Protein AF-A0A7S1KE50-F1 (afdb_monomer_lite)

Secondary structure (DSSP, 8-state):
-BGGGEEEEEPTT--HHHHHHHHHHHTT--SSHHHHHHHHHTT--TT-EEEEEETT-------EEHHHHT---TT----EEEE-SSSPEEEBPPPPS-HHHHHHHHHHHHHTT--TT-TT-SSGGGSHHHHHHHTT-HHHHHHHHHTT---TTTTTTSPP----TT-PPPHHHHHHHHHHHHHHHHH-TTGGGPPPSS--HHHHHHHTTTTS-HHHHHHHHHHHHHTT--

Organism: NCBI:txid1169539

Foldseek 3Di:
DELVQWDKAWDPPQDPLLVVLLCCLQQVVDPALVVLLVSLVVVRQQLTWIFIAGPPFDFDGQIAGSLLSLDAAPVQQFLHFHGGNDDTHTYHGDDHPDLVRSLSNNLSSVVSPHDLQRPPGPALSRGSLNSCLSSLNQSSNVSSVVVVHDPPPSLSLADDDDDDPDDADDVVSLVSNVVNNVVVCVSPLQSLQDDDPPDFSLRRLVVCCVRYPPVSSVVSNVSSVVSNTD

pLDDT: mean 87.85, std 10.28, range [41.06, 98.19]

Radius of gyration: 17.2 Å; chains: 1; bounding box: 45×30×47 Å

InterPro domains:
  IPR036770 Ankyrin repeat-containing domain superfamily [G3DSA:1.25.40.20] (78-230)
  IPR036770 Ankyrin repeat-containing domain superfamily [SSF48403] (103-186)

Sequence (230 aa):
LGADDVDIIFDEGVSPLSRQLLEGCIRRTFTFGAQVTSLIRERAFPGASGSLRVRGTRGTHSMYSCLCFAIDSPSNYPSLDASGAGDPLPVVLPQWPSRELQRDIINALIDGGADVNGSGAERFEQLPIKVAIRAGNLTAVEALLACQANVRGVTAMELPNRLGAASSATREYEDLLISVYRRLAQHDSTLAAERSDQESLVRLAIRRSRIFSQSFIDAYLTFITSHGAD

Structure (mmCIF, N/CA/C/O backbone):
data_AF-A0A7S1KE50-F1
#
_entry.id   AF-A0A7S1KE50-F1
#
loop_
_atom_site.group_PDB
_atom_site.id
_atom_site.type_symbol
_atom_site.label_atom_id
_atom_site.label_alt_id
_atom_site.label_comp_id
_atom_site.label_asym_id
_atom_site.label_entity_id
_atom_site.label_seq_id
_atom_site.pdbx_PDB_ins_code
_atom_site.Cartn_x
_atom_site.Cartn_y
_atom_site.Cartn_z
_atom_site.occupancy
_atom_site.B_iso_or_equiv
_atom_site.auth_seq_id
_atom_site.auth_comp_id
_atom_site.auth_asym_id
_atom_site.auth_atom_id
_atom_site.pdbx_PDB_model_num
ATOM 1 N N . LEU A 1 1 ? 12.020 10.110 5.304 1.00 75.31 1 LEU A N 1
ATOM 2 C CA . LEU A 1 1 ? 12.912 10.233 4.129 1.00 75.31 1 LEU A CA 1
ATOM 3 C C . LEU A 1 1 ? 12.057 10.402 2.887 1.00 75.31 1 LEU A C 1
ATOM 5 O O . LEU A 1 1 ? 10.983 9.807 2.839 1.00 75.31 1 LEU A O 1
ATOM 9 N N . GLY A 1 2 ? 12.493 11.214 1.930 1.00 78.00 2 GLY A N 1
ATOM 10 C CA . GLY A 1 2 ? 11.884 11.265 0.603 1.00 78.00 2 GLY A CA 1
ATOM 11 C C . GLY A 1 2 ? 12.437 10.172 -0.313 1.00 78.00 2 GLY A C 1
ATOM 12 O O . GLY A 1 2 ? 13.416 9.501 0.018 1.00 78.00 2 GLY A O 1
ATOM 13 N N . ALA A 1 3 ? 11.834 10.017 -1.494 1.00 76.38 3 ALA A N 1
ATOM 14 C CA . ALA A 1 3 ? 12.317 9.083 -2.515 1.00 76.38 3 ALA A CA 1
ATOM 15 C C . ALA A 1 3 ? 13.744 9.404 -3.014 1.00 76.38 3 ALA A C 1
ATOM 17 O O . ALA A 1 3 ? 14.449 8.504 -3.464 1.00 76.38 3 ALA A O 1
ATOM 18 N N . ASP A 1 4 ? 14.197 10.657 -2.902 1.00 83.06 4 ASP A N 1
ATOM 19 C CA . ASP A 1 4 ? 15.538 11.076 -3.337 1.00 83.06 4 ASP A CA 1
ATOM 20 C C . ASP A 1 4 ? 16.642 10.831 -2.299 1.00 83.06 4 ASP A C 1
ATOM 22 O O . ASP A 1 4 ? 17.828 10.889 -2.639 1.00 83.06 4 ASP A O 1
ATOM 26 N N . ASP A 1 5 ? 16.271 10.496 -1.061 1.00 82.56 5 ASP A N 1
ATOM 27 C CA . ASP A 1 5 ? 17.206 10.175 0.027 1.00 82.56 5 ASP A CA 1
ATOM 28 C C . ASP A 1 5 ? 17.591 8.684 0.056 1.00 82.56 5 ASP A C 1
ATOM 30 O O . ASP A 1 5 ? 18.438 8.257 0.850 1.00 82.56 5 ASP A O 1
ATOM 34 N N . VAL A 1 6 ? 16.947 7.874 -0.789 1.00 86.06 6 VAL A N 1
ATOM 35 C CA . VAL A 1 6 ? 17.082 6.418 -0.800 1.00 86.06 6 VAL A CA 1
ATOM 36 C C . VAL A 1 6 ? 17.577 5.909 -2.150 1.00 86.06 6 VAL A C 1
ATOM 38 O O . VAL A 1 6 ? 17.245 6.434 -3.211 1.00 86.06 6 VAL A O 1
ATOM 41 N N . ASP A 1 7 ? 18.390 4.861 -2.100 1.00 88.00 7 ASP A N 1
ATOM 42 C CA . ASP A 1 7 ? 18.783 4.068 -3.253 1.00 88.00 7 ASP A CA 1
ATOM 43 C C . ASP A 1 7 ? 17.793 2.907 -3.417 1.00 88.00 7 ASP A C 1
ATOM 45 O O . ASP A 1 7 ? 17.385 2.275 -2.435 1.00 88.00 7 ASP A O 1
ATOM 49 N N . ILE A 1 8 ? 17.431 2.611 -4.664 1.00 87.88 8 ILE A N 1
ATOM 50 C CA . ILE A 1 8 ? 16.587 1.467 -5.014 1.00 87.88 8 ILE A CA 1
ATOM 51 C C . ILE A 1 8 ? 17.511 0.279 -5.260 1.00 87.88 8 ILE A C 1
ATOM 53 O O . ILE A 1 8 ? 18.387 0.329 -6.123 1.00 87.88 8 ILE A O 1
ATOM 57 N N . ILE A 1 9 ? 17.334 -0.782 -4.481 1.00 88.69 9 ILE A N 1
ATOM 58 C CA . ILE A 1 9 ? 18.133 -2.001 -4.578 1.00 88.69 9 ILE A CA 1
ATOM 59 C C . ILE A 1 9 ? 17.240 -3.101 -5.133 1.00 88.69 9 ILE A C 1
ATOM 61 O O . ILE A 1 9 ? 16.281 -3.515 -4.484 1.00 88.69 9 ILE A O 1
ATOM 65 N N . PHE A 1 10 ? 17.544 -3.543 -6.345 1.00 88.38 10 PHE A N 1
ATOM 66 C CA . PHE A 1 10 ? 16.790 -4.584 -7.035 1.00 88.38 10 PHE A CA 1
ATOM 67 C C . PHE A 1 10 ? 17.203 -5.970 -6.557 1.00 88.38 10 PHE A C 1
ATOM 69 O O . PHE A 1 10 ? 18.369 -6.179 -6.217 1.00 88.38 10 PHE A O 1
ATOM 76 N N . ASP A 1 11 ? 16.253 -6.900 -6.582 1.00 83.62 11 ASP A N 1
ATOM 77 C CA . ASP A 1 11 ? 16.544 -8.314 -6.369 1.00 83.62 11 ASP A CA 1
ATOM 78 C C . ASP A 1 11 ? 17.466 -8.881 -7.473 1.00 83.62 11 ASP A C 1
ATOM 80 O O . ASP A 1 11 ? 17.591 -8.325 -8.578 1.00 83.62 11 ASP A O 1
ATOM 84 N N . GLU A 1 12 ? 18.148 -9.983 -7.168 1.00 79.94 12 GLU A N 1
ATOM 85 C CA . GLU A 1 12 ? 19.038 -10.648 -8.111 1.00 79.94 12 GLU A CA 1
ATOM 86 C C . GLU A 1 12 ? 18.240 -11.177 -9.317 1.00 79.94 12 GLU A C 1
ATOM 88 O O . GLU A 1 12 ? 17.166 -11.756 -9.189 1.00 79.94 12 GLU A O 1
ATOM 93 N N . GLY A 1 13 ? 18.738 -10.938 -10.534 1.00 80.69 13 GLY A N 1
ATOM 94 C CA . GLY A 1 13 ? 18.067 -11.378 -11.764 1.00 80.69 13 GLY A CA 1
ATOM 95 C C . GLY A 1 13 ? 16.956 -10.456 -12.291 1.00 80.69 13 GLY A C 1
ATOM 96 O O . GLY A 1 13 ? 16.429 -10.715 -13.374 1.00 80.69 13 GLY A O 1
ATOM 97 N N . VAL A 1 14 ? 16.641 -9.340 -11.620 1.00 86.06 14 VAL A N 1
ATOM 98 C CA . VAL A 1 14 ? 15.683 -8.347 -12.143 1.00 86.06 14 VAL A CA 1
ATOM 99 C C . VAL A 1 14 ? 16.223 -7.697 -13.426 1.00 86.06 14 VAL A C 1
ATOM 101 O O . VAL A 1 14 ? 17.259 -7.016 -13.413 1.00 86.06 14 VAL A O 1
ATOM 104 N N . SER A 1 15 ? 15.500 -7.890 -14.537 1.00 92.44 15 SER A N 1
ATOM 105 C CA . SER A 1 15 ? 15.856 -7.381 -15.871 1.00 92.44 15 SER A CA 1
ATOM 106 C C . SER A 1 15 ? 15.826 -5.845 -15.950 1.00 92.44 15 SER A C 1
ATOM 108 O O . SER A 1 15 ? 15.074 -5.220 -15.201 1.00 92.44 15 SER A O 1
ATOM 110 N N . PRO A 1 16 ? 16.569 -5.202 -16.877 1.00 93.44 16 PRO A N 1
ATOM 111 C CA . PRO A 1 16 ? 16.577 -3.740 -17.011 1.00 93.44 16 PRO A CA 1
ATOM 112 C C . PRO A 1 16 ? 15.185 -3.112 -17.176 1.00 93.44 16 PRO A C 1
ATOM 114 O O . PRO A 1 16 ? 14.894 -2.105 -16.541 1.00 93.44 16 PRO A O 1
ATOM 117 N N . LEU A 1 17 ? 14.295 -3.742 -17.951 1.00 93.62 17 LEU A N 1
ATOM 118 C CA . LEU A 1 17 ? 12.913 -3.275 -18.122 1.00 93.62 17 LEU A CA 1
ATOM 119 C C . LEU A 1 17 ? 12.095 -3.382 -16.828 1.00 93.62 17 LEU A C 1
ATOM 121 O O . LEU A 1 17 ? 11.297 -2.503 -16.521 1.00 93.62 17 LEU A O 1
ATOM 125 N N . SER A 1 18 ? 12.326 -4.423 -16.027 1.00 93.44 18 SER A N 1
ATOM 126 C CA . SER A 1 18 ? 11.685 -4.568 -14.715 1.00 93.44 18 SER A CA 1
ATOM 127 C C . SER A 1 18 ? 12.225 -3.552 -13.703 1.00 93.44 18 SER A C 1
ATOM 129 O O . SER A 1 18 ? 11.476 -3.060 -12.864 1.00 93.44 18 SER A O 1
ATOM 131 N N . ARG A 1 19 ? 13.509 -3.174 -13.806 1.00 94.44 19 ARG A N 1
ATOM 132 C CA . ARG A 1 19 ? 14.077 -2.064 -13.021 1.00 94.44 19 ARG A CA 1
ATOM 133 C C . ARG A 1 19 ? 13.426 -0.743 -13.402 1.00 94.44 19 ARG A C 1
ATOM 135 O O . ARG A 1 19 ? 13.008 -0.016 -12.513 1.00 94.44 19 ARG A O 1
ATOM 142 N N . GLN A 1 20 ? 13.261 -0.479 -14.699 1.00 94.81 20 GLN A N 1
ATOM 143 C CA . GLN A 1 20 ? 12.544 0.701 -15.185 1.00 94.81 20 GLN A CA 1
ATOM 144 C C . GLN A 1 20 ? 11.092 0.726 -14.691 1.00 94.81 20 GLN A C 1
ATOM 146 O O . GLN A 1 20 ? 10.592 1.787 -14.326 1.00 94.81 20 GLN A O 1
ATOM 151 N N . LEU A 1 21 ? 10.426 -0.431 -14.641 1.00 94.69 21 LEU A N 1
ATOM 152 C CA . LEU A 1 21 ? 9.081 -0.551 -14.086 1.00 94.69 21 LEU A CA 1
ATOM 153 C C . LEU A 1 21 ? 9.048 -0.162 -12.597 1.00 94.69 21 LEU A C 1
ATOM 155 O O . LEU A 1 21 ? 8.267 0.705 -12.205 1.00 94.69 21 LEU A O 1
ATOM 159 N N . LEU A 1 22 ? 9.944 -0.736 -11.790 1.00 93.62 22 LEU A N 1
ATOM 160 C CA . LEU A 1 22 ? 10.072 -0.437 -10.360 1.00 93.62 22 LEU A CA 1
ATOM 161 C C . LEU A 1 22 ? 10.418 1.036 -10.102 1.00 93.62 22 LEU A C 1
ATOM 163 O O . LEU A 1 22 ? 9.759 1.701 -9.302 1.00 93.62 22 LEU A O 1
ATOM 167 N N . GLU A 1 23 ? 11.426 1.565 -10.796 1.00 93.88 23 GLU A N 1
ATOM 168 C CA . GLU A 1 23 ? 11.833 2.968 -10.701 1.00 93.88 23 GLU A CA 1
ATOM 169 C C . GLU A 1 23 ? 10.708 3.905 -11.125 1.00 93.88 23 GLU A C 1
ATOM 171 O O . GLU A 1 23 ? 10.480 4.920 -10.467 1.00 93.88 23 GLU A O 1
ATOM 176 N N . GLY A 1 24 ? 9.986 3.558 -12.190 1.00 94.56 24 GLY A N 1
ATOM 177 C CA . GLY A 1 24 ? 8.884 4.362 -12.692 1.00 94.56 24 GLY A CA 1
ATOM 178 C C . GLY A 1 24 ? 7.704 4.410 -11.733 1.00 94.56 24 GLY A C 1
ATOM 179 O O . GLY A 1 24 ? 7.108 5.475 -11.559 1.00 94.56 24 GLY A O 1
ATOM 180 N N . CYS A 1 25 ? 7.431 3.310 -11.023 1.00 95.31 25 CYS A N 1
ATOM 181 C CA . CYS A 1 25 ? 6.527 3.329 -9.884 1.00 95.31 25 CYS A CA 1
ATOM 182 C C . CYS A 1 25 ? 7.083 4.258 -8.803 1.00 95.31 25 CYS A C 1
ATOM 184 O O . CYS A 1 25 ? 6.468 5.285 -8.546 1.00 95.31 25 CYS A O 1
ATOM 186 N N . ILE A 1 26 ? 8.256 3.979 -8.226 1.00 93.50 26 ILE A N 1
ATOM 187 C CA . ILE A 1 26 ? 8.825 4.717 -7.076 1.00 93.50 26 ILE A CA 1
ATOM 188 C C . ILE A 1 26 ? 8.915 6.230 -7.325 1.00 93.50 26 ILE A C 1
ATOM 190 O O . ILE A 1 26 ? 8.547 7.025 -6.460 1.00 93.50 26 ILE A O 1
ATOM 194 N N . ARG A 1 27 ? 9.383 6.626 -8.511 1.00 93.38 27 ARG A N 1
ATOM 195 C CA . ARG A 1 27 ? 9.598 8.026 -8.905 1.00 93.38 27 ARG A CA 1
ATOM 196 C C . ARG A 1 27 ? 8.384 8.664 -9.583 1.00 93.38 27 ARG A C 1
ATOM 198 O O . ARG A 1 27 ? 8.454 9.838 -9.927 1.00 93.38 27 ARG A O 1
ATOM 205 N N . ARG A 1 28 ? 7.287 7.915 -9.759 1.00 95.00 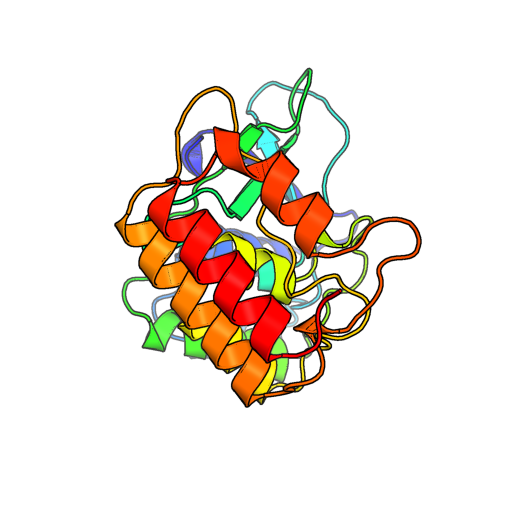28 ARG A N 1
ATOM 206 C CA . ARG A 1 28 ? 6.027 8.368 -10.382 1.00 95.00 28 ARG A CA 1
ATOM 207 C C . ARG A 1 28 ? 6.236 8.915 -11.799 1.00 95.00 28 ARG A C 1
ATOM 209 O O . ARG A 1 28 ? 5.688 9.950 -12.161 1.00 95.00 28 ARG A O 1
ATOM 216 N N . THR A 1 29 ? 7.050 8.234 -12.607 1.00 94.94 29 THR A N 1
ATOM 217 C CA . THR A 1 29 ? 7.360 8.682 -13.980 1.00 94.94 29 THR A CA 1
ATOM 218 C C . THR A 1 29 ? 6.274 8.316 -14.991 1.00 94.94 29 THR A C 1
ATOM 220 O O . THR A 1 29 ? 6.253 8.869 -16.091 1.00 94.94 29 THR A O 1
ATOM 223 N N . PHE A 1 30 ? 5.368 7.402 -14.635 1.00 94.62 30 PHE A N 1
ATOM 224 C CA . PHE A 1 30 ? 4.230 7.045 -15.474 1.00 94.62 30 PHE A CA 1
ATOM 225 C C . PHE A 1 30 ? 3.131 8.108 -15.396 1.00 94.62 30 PHE A C 1
ATOM 227 O O . PHE A 1 30 ? 2.742 8.544 -14.315 1.00 94.62 30 PHE A O 1
ATOM 234 N N . THR A 1 31 ? 2.605 8.498 -16.551 1.00 93.25 31 THR A N 1
ATOM 235 C CA . THR A 1 31 ? 1.522 9.476 -16.699 1.00 93.25 31 THR A CA 1
ATOM 236 C C . THR A 1 31 ? 0.198 8.834 -17.110 1.00 93.25 31 THR A C 1
ATOM 238 O O . THR A 1 31 ? -0.842 9.470 -16.973 1.00 93.25 31 THR A O 1
ATOM 241 N N . PHE A 1 32 ? 0.212 7.580 -17.578 1.00 92.50 32 PHE A N 1
ATOM 242 C CA . PHE A 1 32 ? -0.983 6.779 -17.868 1.00 92.50 32 PHE A CA 1
ATOM 243 C C . PHE A 1 32 ? -0.688 5.271 -17.796 1.00 92.50 32 PHE A C 1
ATOM 245 O O . PHE A 1 32 ? 0.416 4.825 -18.119 1.00 92.50 32 PHE A O 1
ATOM 252 N N . GLY A 1 33 ? -1.693 4.469 -17.418 1.00 89.69 33 GLY A N 1
ATOM 253 C CA . GLY A 1 33 ? -1.557 3.018 -17.199 1.00 89.69 33 GLY A CA 1
ATOM 254 C C . GLY A 1 33 ? -0.996 2.234 -18.393 1.00 89.69 33 GLY A C 1
ATOM 255 O O . GLY A 1 33 ? -0.231 1.288 -18.213 1.00 89.69 33 GLY A O 1
ATOM 256 N N . ALA A 1 34 ? -1.272 2.671 -19.628 1.00 93.06 34 ALA A N 1
ATOM 257 C CA . ALA A 1 34 ? -0.798 1.979 -20.828 1.00 93.06 34 ALA A CA 1
ATOM 258 C C . ALA A 1 34 ? 0.739 1.934 -20.962 1.00 93.06 34 ALA A C 1
ATOM 260 O O . ALA A 1 34 ? 1.255 1.031 -21.621 1.00 93.06 34 ALA A O 1
ATOM 261 N N . GLN A 1 35 ? 1.484 2.850 -20.324 1.00 95.38 35 GLN A N 1
ATOM 262 C CA . GLN A 1 35 ? 2.954 2.784 -20.296 1.00 95.38 35 GLN A CA 1
ATOM 263 C C . GLN A 1 35 ? 3.441 1.553 -19.526 1.00 95.38 35 GLN A C 1
ATOM 265 O O . GLN A 1 35 ? 4.353 0.864 -19.979 1.00 95.38 35 GLN A O 1
ATOM 270 N N . VAL A 1 36 ? 2.786 1.238 -18.405 1.00 95.25 36 VAL A N 1
ATOM 271 C CA . VAL A 1 36 ? 3.065 0.031 -17.618 1.00 95.25 36 VAL A CA 1
ATOM 272 C C . VAL A 1 36 ? 2.723 -1.213 -18.428 1.00 95.25 36 VAL A C 1
ATOM 274 O O . VAL A 1 36 ? 3.553 -2.111 -18.554 1.00 95.25 36 VAL A O 1
ATOM 277 N N . THR A 1 37 ? 1.552 -1.237 -19.067 1.00 95.38 37 THR A N 1
ATOM 278 C CA . THR A 1 37 ? 1.160 -2.353 -19.938 1.00 95.38 37 THR A CA 1
ATOM 279 C C . THR A 1 37 ? 2.150 -2.565 -21.091 1.00 95.38 37 THR A C 1
ATOM 281 O O . THR A 1 37 ? 2.441 -3.710 -21.433 1.00 95.38 37 THR A O 1
ATOM 284 N N . SER A 1 38 ? 2.690 -1.494 -21.688 1.00 95.81 38 SER A N 1
ATOM 285 C CA . SER A 1 38 ? 3.707 -1.596 -22.748 1.00 95.81 38 SER A CA 1
ATOM 286 C C . SER A 1 38 ? 4.988 -2.247 -22.238 1.00 95.81 38 SER A C 1
ATOM 288 O O . SER A 1 38 ? 5.448 -3.218 -22.832 1.00 95.81 38 SER A O 1
ATOM 290 N N . LEU A 1 39 ? 5.514 -1.785 -21.098 1.00 95.44 39 LEU A N 1
ATOM 291 C CA . LEU A 1 39 ? 6.717 -2.369 -20.499 1.00 95.44 39 LEU A CA 1
ATOM 292 C C . LEU A 1 39 ? 6.533 -3.860 -20.202 1.00 95.44 39 LEU A C 1
ATOM 294 O O . LEU A 1 39 ? 7.418 -4.664 -20.488 1.00 95.44 39 LEU A O 1
ATOM 298 N N . ILE A 1 40 ? 5.368 -4.252 -19.681 1.00 95.31 40 ILE A N 1
ATOM 299 C CA . ILE A 1 40 ? 5.061 -5.659 -19.395 1.00 95.31 40 ILE A CA 1
ATOM 300 C C . ILE A 1 40 ? 5.013 -6.485 -20.690 1.00 95.31 40 ILE A C 1
ATOM 302 O O . ILE A 1 40 ? 5.594 -7.570 -20.753 1.00 95.31 40 ILE A O 1
ATOM 306 N N . ARG A 1 41 ? 4.415 -5.957 -21.769 1.00 94.75 41 ARG A N 1
ATOM 307 C CA . ARG A 1 41 ? 4.437 -6.600 -23.101 1.00 94.75 41 ARG A CA 1
ATOM 308 C C . ARG A 1 41 ? 5.852 -6.737 -23.667 1.00 94.75 41 ARG A C 1
ATOM 310 O O . ARG A 1 41 ? 6.147 -7.726 -24.333 1.00 94.75 41 ARG A O 1
ATOM 317 N N . GLU A 1 42 ? 6.733 -5.792 -23.359 1.00 94.75 42 GLU A N 1
ATOM 318 C CA . GLU A 1 42 ? 8.162 -5.823 -23.700 1.00 94.75 42 GLU A CA 1
ATOM 319 C C . GLU A 1 42 ? 8.987 -6.761 -22.798 1.00 94.75 42 GLU A C 1
ATOM 321 O O . GLU A 1 42 ? 10.206 -6.841 -22.943 1.00 94.75 42 GLU A O 1
ATOM 326 N N . ARG A 1 43 ? 8.329 -7.552 -21.937 1.00 93.31 43 ARG A N 1
ATOM 327 C CA . ARG A 1 43 ? 8.916 -8.514 -20.988 1.00 93.31 43 ARG A CA 1
ATOM 328 C C . ARG A 1 43 ? 9.503 -7.892 -19.717 1.00 93.31 43 ARG A C 1
ATOM 330 O O . ARG A 1 43 ? 10.388 -8.489 -19.096 1.00 93.31 43 ARG A O 1
ATOM 337 N N . ALA A 1 44 ? 9.010 -6.732 -19.284 1.00 94.31 44 ALA A N 1
ATOM 338 C CA . ALA A 1 44 ? 9.146 -6.348 -17.880 1.00 94.31 44 ALA A CA 1
ATOM 339 C C . ALA A 1 44 ? 8.341 -7.325 -17.010 1.00 94.31 44 ALA A C 1
ATOM 341 O O . ALA A 1 44 ? 7.193 -7.639 -17.319 1.00 94.31 44 ALA A O 1
ATOM 342 N N . PHE A 1 45 ? 8.940 -7.807 -15.925 1.00 92.00 45 PHE A N 1
ATOM 343 C CA . PHE A 1 45 ? 8.284 -8.700 -14.982 1.00 92.00 45 PHE A CA 1
ATOM 344 C C . PHE A 1 45 ? 7.588 -7.867 -13.893 1.00 92.00 45 PHE A C 1
ATOM 346 O O . PHE A 1 45 ? 8.275 -7.235 -13.089 1.00 92.00 45 PHE A O 1
ATOM 353 N N . PRO A 1 46 ? 6.245 -7.846 -13.831 1.00 91.19 46 PRO A N 1
ATOM 354 C CA . PRO A 1 46 ? 5.522 -7.025 -12.858 1.00 91.19 46 PRO A CA 1
ATOM 355 C C . PRO A 1 46 ? 5.568 -7.593 -11.432 1.00 91.19 46 PRO A C 1
ATOM 357 O O . PRO A 1 46 ? 5.325 -6.864 -10.474 1.00 91.19 46 PRO A O 1
ATOM 360 N N . GLY A 1 47 ? 5.950 -8.865 -11.277 1.00 88.69 47 GLY A N 1
ATOM 361 C CA . GLY A 1 47 ? 6.279 -9.475 -9.987 1.00 88.69 47 GLY A CA 1
ATOM 362 C C . GLY A 1 47 ? 7.695 -9.164 -9.491 1.00 88.69 47 GLY A C 1
ATOM 363 O O . GLY A 1 47 ? 8.130 -9.755 -8.507 1.00 88.69 47 GLY A O 1
ATOM 364 N N . ALA A 1 48 ? 8.444 -8.286 -10.170 1.00 89.50 48 ALA A N 1
ATOM 365 C CA . ALA A 1 48 ? 9.768 -7.893 -9.712 1.00 89.50 48 ALA A CA 1
ATOM 366 C C . ALA A 1 48 ? 9.693 -7.202 -8.344 1.00 89.50 48 ALA A C 1
ATOM 368 O O . ALA A 1 48 ? 8.764 -6.438 -8.056 1.00 89.50 48 ALA A O 1
ATOM 369 N N . SER A 1 49 ? 10.717 -7.450 -7.533 1.00 89.69 49 SER A N 1
ATOM 370 C CA . SER A 1 49 ? 10.834 -6.922 -6.179 1.00 89.69 49 SER A CA 1
ATOM 371 C C . SER A 1 49 ? 12.096 -6.083 -6.025 1.00 89.69 49 SER A C 1
ATOM 373 O O . SER A 1 49 ? 13.106 -6.264 -6.711 1.00 89.69 49 SER A O 1
ATOM 375 N N . GLY A 1 50 ? 12.024 -5.123 -5.112 1.00 88.69 50 GLY A N 1
ATOM 376 C CA . GLY A 1 50 ? 13.124 -4.236 -4.768 1.00 88.69 50 GLY A CA 1
ATOM 377 C C . GLY A 1 50 ? 13.041 -3.809 -3.310 1.00 88.69 50 GLY A C 1
ATOM 378 O O . GLY A 1 50 ? 12.037 -4.017 -2.637 1.00 88.69 50 GLY A O 1
ATOM 379 N N . SER A 1 51 ? 14.106 -3.217 -2.797 1.00 88.75 51 SER A N 1
ATOM 380 C CA . SER A 1 51 ? 14.138 -2.627 -1.463 1.00 88.75 51 SER A CA 1
ATOM 381 C C . SER A 1 51 ? 14.600 -1.183 -1.539 1.00 88.75 51 SER A C 1
ATOM 383 O O . SER A 1 51 ? 15.305 -0.781 -2.467 1.00 88.75 51 SER A O 1
ATOM 385 N N . LEU A 1 52 ? 14.194 -0.399 -0.548 1.00 88.75 52 LEU A N 1
ATOM 386 C CA . LEU A 1 52 ? 14.676 0.961 -0.361 1.00 88.75 52 LEU A CA 1
ATOM 387 C C . LEU A 1 52 ? 15.814 0.918 0.652 1.00 88.75 52 LEU A C 1
ATOM 389 O O . LEU A 1 52 ? 15.704 0.251 1.682 1.00 88.75 52 LEU A O 1
ATOM 393 N N . ARG A 1 53 ? 16.906 1.625 0.376 1.00 89.69 53 ARG A N 1
ATOM 394 C CA . ARG A 1 53 ? 18.053 1.718 1.281 1.00 89.69 53 ARG A CA 1
ATOM 395 C C . ARG A 1 53 ? 18.465 3.164 1.444 1.00 89.69 53 ARG A C 1
ATOM 397 O O . ARG A 1 53 ? 18.593 3.878 0.460 1.00 89.69 53 ARG A O 1
ATOM 404 N N . VAL A 1 54 ? 18.741 3.593 2.666 1.00 86.38 54 VAL A N 1
ATOM 405 C CA . VAL A 1 54 ? 19.283 4.932 2.908 1.00 86.38 54 VAL A CA 1
ATOM 406 C C . VAL A 1 54 ? 20.647 5.057 2.242 1.00 86.38 54 VAL A C 1
ATOM 408 O O . VAL A 1 54 ? 21.521 4.201 2.433 1.00 86.38 54 VAL A O 1
ATOM 411 N N . ARG A 1 55 ? 20.835 6.118 1.453 1.00 84.31 55 ARG A N 1
ATOM 412 C CA . ARG A 1 55 ? 22.063 6.320 0.682 1.00 84.31 55 ARG A CA 1
ATOM 413 C C . ARG A 1 55 ? 23.299 6.260 1.583 1.00 84.31 55 ARG A C 1
ATOM 415 O O . ARG A 1 55 ? 23.344 6.868 2.648 1.00 84.31 55 ARG A O 1
ATOM 422 N N . GLY A 1 56 ? 24.310 5.510 1.148 1.00 80.00 56 GLY A N 1
ATOM 423 C CA . GLY A 1 56 ? 25.578 5.365 1.875 1.00 80.00 56 GLY A CA 1
ATOM 424 C C . GLY A 1 56 ? 25.554 4.383 3.053 1.00 80.00 56 GLY A C 1
ATOM 425 O O . GLY A 1 56 ? 26.571 4.228 3.725 1.00 80.00 56 GLY A O 1
ATOM 426 N N . THR A 1 57 ? 24.442 3.684 3.294 1.00 82.44 57 THR A N 1
ATOM 427 C CA . THR A 1 57 ? 24.350 2.662 4.349 1.00 82.44 57 THR A CA 1
ATOM 428 C C . THR A 1 57 ? 24.442 1.236 3.794 1.00 82.44 57 THR A C 1
ATOM 430 O O . THR A 1 57 ? 24.322 0.995 2.590 1.00 82.44 57 THR A O 1
ATOM 433 N N . ARG A 1 58 ? 24.683 0.267 4.683 1.00 74.19 58 ARG A N 1
ATOM 434 C CA . ARG A 1 58 ? 24.577 -1.176 4.421 1.00 74.19 58 ARG A CA 1
ATOM 435 C C . ARG A 1 58 ? 23.650 -1.766 5.482 1.00 74.19 58 ARG A C 1
ATOM 437 O O . ARG A 1 58 ? 23.763 -1.381 6.640 1.00 74.19 58 ARG A O 1
ATOM 444 N N . GLY A 1 59 ? 22.760 -2.676 5.101 1.00 66.19 59 GLY A N 1
ATOM 445 C CA . GLY A 1 59 ? 21.781 -3.263 6.015 1.00 66.19 59 GLY A CA 1
ATOM 446 C C . GLY A 1 59 ? 20.950 -4.346 5.336 1.00 66.19 59 GLY A C 1
ATOM 447 O O . GLY A 1 59 ? 21.059 -4.544 4.128 1.00 66.19 59 GLY A O 1
ATOM 448 N N . THR A 1 60 ? 20.134 -5.052 6.116 1.00 65.44 60 THR A N 1
ATOM 449 C CA . THR A 1 60 ? 19.204 -6.068 5.611 1.00 65.44 60 THR A CA 1
ATOM 450 C C . THR A 1 60 ? 18.042 -5.421 4.865 1.00 65.44 60 THR A C 1
ATOM 452 O O . THR A 1 60 ? 17.515 -4.387 5.272 1.00 65.44 60 THR A O 1
ATOM 455 N N . HIS A 1 61 ? 17.656 -6.013 3.741 1.00 69.38 61 HIS A N 1
ATOM 456 C CA . HIS A 1 61 ? 16.718 -5.424 2.793 1.00 69.38 61 HIS A CA 1
ATOM 457 C C . HIS A 1 61 ? 15.290 -5.895 3.080 1.00 69.38 61 HIS A C 1
ATOM 459 O O . HIS A 1 61 ? 15.023 -7.088 3.077 1.00 69.38 61 HIS A O 1
ATOM 465 N N . SER A 1 62 ? 14.358 -4.966 3.314 1.00 74.25 62 SER A N 1
ATOM 466 C CA . SER A 1 62 ? 12.926 -5.286 3.251 1.00 74.25 62 SER A CA 1
ATOM 467 C C . SER A 1 62 ? 12.495 -5.274 1.793 1.00 74.25 62 SER A C 1
ATOM 469 O O . SER A 1 62 ? 12.532 -4.221 1.155 1.00 74.25 62 SER A O 1
ATOM 471 N N . MET A 1 63 ? 12.146 -6.443 1.264 1.00 84.19 63 MET A N 1
ATOM 472 C CA . MET A 1 63 ? 11.692 -6.583 -0.114 1.00 84.19 63 MET A CA 1
ATOM 473 C C . MET A 1 63 ? 10.243 -6.109 -0.234 1.00 84.19 63 MET A C 1
ATOM 475 O O . MET A 1 63 ? 9.380 -6.472 0.561 1.00 84.19 63 MET A O 1
ATOM 479 N N . TYR A 1 64 ? 9.991 -5.284 -1.239 1.00 88.75 64 TYR A N 1
ATOM 480 C CA . TYR A 1 64 ? 8.678 -4.813 -1.639 1.00 88.75 64 TYR A CA 1
ATOM 481 C C . TYR A 1 64 ? 8.466 -5.177 -3.103 1.00 88.75 64 TYR A C 1
ATOM 483 O O . TYR A 1 64 ? 9.367 -5.011 -3.931 1.00 88.75 64 TYR A O 1
ATOM 491 N N . SER A 1 65 ? 7.268 -5.655 -3.424 1.00 91.62 65 SER A N 1
ATOM 492 C CA . SER A 1 65 ? 6.879 -5.889 -4.809 1.00 91.62 65 SER A CA 1
ATOM 493 C C . SER A 1 65 ? 6.674 -4.563 -5.545 1.00 91.62 65 SER A C 1
ATOM 495 O O . SER A 1 65 ? 6.448 -3.509 -4.936 1.00 91.62 65 SER A O 1
ATOM 497 N N . CYS A 1 66 ? 6.674 -4.617 -6.876 1.00 92.12 66 CYS A N 1
ATOM 498 C CA . CYS A 1 66 ? 6.317 -3.466 -7.703 1.00 92.12 66 CYS A CA 1
ATOM 499 C C . CYS A 1 66 ? 4.949 -2.865 -7.333 1.00 92.12 66 CYS A C 1
ATOM 501 O O . CYS A 1 66 ? 4.772 -1.646 -7.368 1.00 92.12 66 CYS A O 1
ATOM 503 N N . LEU A 1 67 ? 4.004 -3.711 -6.912 1.00 94.38 67 LEU A N 1
ATOM 504 C CA . LEU A 1 67 ? 2.673 -3.292 -6.486 1.00 94.38 67 LEU A CA 1
ATOM 505 C C . LEU A 1 67 ? 2.718 -2.424 -5.221 1.00 94.38 67 LEU A C 1
ATOM 507 O O . LEU A 1 67 ? 2.048 -1.396 -5.162 1.00 94.38 67 LEU A O 1
ATOM 511 N N . CYS A 1 68 ? 3.569 -2.767 -4.249 1.00 94.25 68 CYS A N 1
ATOM 512 C CA . CYS A 1 68 ? 3.790 -1.940 -3.059 1.00 94.25 68 CYS A CA 1
ATOM 513 C C . CYS A 1 68 ? 4.361 -0.566 -3.421 1.00 94.25 68 CYS A C 1
ATOM 515 O O . CYS A 1 68 ? 3.933 0.447 -2.870 1.00 94.25 68 CYS A O 1
ATOM 517 N N . PHE A 1 69 ? 5.285 -0.508 -4.383 1.00 94.00 69 PHE A N 1
ATOM 518 C CA . PHE A 1 69 ? 5.841 0.763 -4.838 1.00 94.00 69 PHE A CA 1
ATOM 519 C C . PHE A 1 69 ? 4.843 1.634 -5.594 1.00 94.00 69 PHE A C 1
ATOM 521 O O . PHE A 1 69 ? 5.006 2.851 -5.586 1.00 94.00 69 PHE A O 1
ATOM 528 N N . ALA A 1 70 ? 3.807 1.066 -6.213 1.00 96.06 70 ALA A N 1
ATOM 529 C CA . ALA A 1 70 ? 2.742 1.834 -6.859 1.00 96.06 70 ALA A CA 1
ATOM 530 C C . ALA A 1 70 ? 1.790 2.523 -5.858 1.00 96.06 70 ALA A C 1
ATOM 532 O O . ALA A 1 70 ? 1.006 3.393 -6.239 1.00 96.06 70 ALA A O 1
ATOM 533 N N . ILE A 1 71 ? 1.863 2.194 -4.569 1.00 96.69 71 ILE A N 1
ATOM 534 C CA . ILE A 1 71 ? 1.003 2.775 -3.538 1.00 96.69 71 ILE A CA 1
ATOM 535 C C . ILE A 1 71 ? 1.687 4.021 -2.952 1.00 96.69 71 ILE A C 1
ATOM 537 O O . ILE A 1 71 ? 2.839 3.991 -2.526 1.00 96.69 71 ILE A O 1
ATOM 541 N N . ASP A 1 72 ? 0.978 5.147 -2.958 1.00 94.88 72 ASP A N 1
ATOM 542 C CA . ASP A 1 72 ? 1.357 6.395 -2.280 1.00 94.88 72 ASP A CA 1
ATOM 543 C C . ASP A 1 72 ? 0.465 6.617 -1.045 1.00 94.88 72 ASP A C 1
ATOM 545 O O . ASP A 1 72 ? -0.489 5.867 -0.813 1.00 94.88 72 ASP A O 1
ATOM 549 N N . SER A 1 73 ? 0.759 7.658 -0.264 1.00 92.81 73 SER A N 1
ATOM 550 C CA . SER A 1 73 ? -0.107 8.094 0.836 1.00 92.81 73 SER A CA 1
ATOM 551 C C . SER A 1 73 ? -0.772 9.434 0.515 1.00 92.81 73 SER A C 1
ATOM 553 O O . SER A 1 73 ? -0.051 10.400 0.253 1.00 92.81 73 SER A O 1
ATOM 555 N N . PRO A 1 74 ? -2.115 9.537 0.591 1.00 93.06 74 PRO A N 1
ATOM 556 C CA . PRO A 1 74 ? -2.830 10.800 0.402 1.00 93.06 74 PRO A CA 1
ATOM 557 C C . PRO A 1 74 ? -2.467 11.886 1.428 1.00 93.06 74 PRO A C 1
ATOM 559 O O . PRO A 1 74 ? -2.433 13.059 1.074 1.00 93.06 74 PRO A O 1
ATOM 562 N N . SER A 1 75 ? -2.126 11.506 2.663 1.00 90.19 75 SER A N 1
ATOM 563 C CA . SER A 1 75 ? -1.690 12.422 3.731 1.00 90.19 75 SER A CA 1
ATOM 564 C C . SER A 1 75 ? -0.164 12.545 3.849 1.00 90.19 75 SER A C 1
ATOM 566 O O . SER A 1 75 ? 0.336 13.098 4.828 1.00 90.19 75 SER A O 1
ATOM 568 N N . ASN A 1 76 ? 0.595 12.004 2.883 1.00 89.06 76 ASN A N 1
ATOM 569 C CA . ASN A 1 76 ? 2.060 11.880 2.943 1.00 89.06 76 ASN A CA 1
ATOM 570 C C . ASN A 1 76 ? 2.559 11.118 4.184 1.00 89.06 76 ASN A C 1
ATOM 572 O O . ASN A 1 76 ? 3.704 11.275 4.611 1.00 89.06 76 ASN A O 1
ATOM 576 N N . TYR A 1 77 ? 1.704 10.274 4.759 1.00 86.00 77 TYR A N 1
ATOM 577 C CA . TYR A 1 77 ? 2.066 9.420 5.873 1.00 86.00 77 TYR A CA 1
ATOM 578 C C . TYR A 1 77 ? 2.946 8.263 5.372 1.00 86.00 77 TYR A C 1
ATOM 580 O O . TYR A 1 77 ? 2.644 7.657 4.339 1.00 86.00 77 TYR A O 1
ATOM 588 N N . PRO A 1 78 ? 4.056 7.939 6.051 1.00 87.06 78 PRO A N 1
ATOM 589 C CA . PRO A 1 78 ? 4.981 6.932 5.557 1.00 87.06 78 PRO A CA 1
ATOM 590 C C . PRO A 1 78 ? 4.362 5.533 5.569 1.00 87.06 78 PRO A C 1
ATOM 592 O O . PRO A 1 78 ? 3.892 5.045 6.597 1.00 87.06 78 PRO A O 1
ATOM 595 N N . SER A 1 79 ? 4.418 4.870 4.417 1.00 87.44 79 SER A N 1
ATOM 596 C CA . SER A 1 79 ? 3.871 3.526 4.214 1.00 87.44 79 SER A CA 1
ATOM 597 C C . SER A 1 79 ? 4.905 2.494 3.783 1.00 87.44 79 SER A C 1
ATOM 599 O O . SER A 1 79 ? 4.553 1.322 3.651 1.00 87.44 79 SER A O 1
ATOM 601 N N . LEU A 1 80 ? 6.165 2.894 3.598 1.00 88.81 80 LEU A N 1
ATOM 602 C CA . LEU A 1 80 ? 7.300 2.040 3.245 1.00 88.81 80 LEU A CA 1
ATOM 603 C C . LEU A 1 80 ? 8.490 2.367 4.146 1.00 88.81 80 LEU A C 1
ATOM 605 O O . LEU A 1 80 ? 8.589 3.475 4.669 1.00 88.81 80 LEU A O 1
ATOM 609 N N . ASP A 1 81 ? 9.404 1.414 4.298 1.00 86.88 81 ASP A N 1
ATOM 610 C CA . ASP A 1 81 ? 10.599 1.570 5.120 1.00 86.88 81 ASP A CA 1
ATOM 611 C C . ASP A 1 81 ? 11.861 1.350 4.270 1.00 86.88 81 ASP A C 1
ATOM 613 O O . ASP A 1 81 ? 11.914 0.449 3.432 1.00 86.88 81 ASP A O 1
ATOM 617 N N . ALA A 1 82 ? 12.892 2.162 4.497 1.00 86.56 82 ALA A N 1
ATOM 618 C CA . ALA A 1 82 ? 14.224 1.961 3.948 1.00 86.56 82 ALA A CA 1
ATOM 619 C C . ALA A 1 82 ? 15.142 1.298 4.972 1.00 86.56 82 ALA A C 1
ATOM 621 O O . ALA A 1 82 ? 15.131 1.645 6.156 1.00 86.56 82 ALA A O 1
ATOM 622 N N . SER A 1 83 ? 15.984 0.378 4.508 1.00 84.69 83 SER A N 1
ATOM 623 C CA . SER A 1 83 ? 17.048 -0.190 5.327 1.00 84.69 83 SER A CA 1
ATOM 624 C C . SER A 1 83 ? 18.166 0.827 5.554 1.00 84.69 83 SER A C 1
ATOM 626 O O . SER A 1 83 ? 18.518 1.603 4.665 1.00 84.69 83 SER A O 1
ATOM 628 N N . GLY A 1 84 ? 18.715 0.835 6.766 1.00 79.31 84 GLY A N 1
ATOM 629 C CA . GLY A 1 84 ? 19.793 1.727 7.180 1.00 79.31 84 GLY A CA 1
ATOM 630 C C . GLY A 1 84 ? 20.826 1.000 8.036 1.00 79.31 84 GLY A C 1
ATOM 631 O O . GLY A 1 84 ? 20.785 -0.219 8.174 1.00 79.31 84 GLY A O 1
ATOM 632 N N . ALA A 1 85 ? 21.736 1.759 8.651 1.00 71.75 85 ALA A N 1
ATOM 633 C CA . ALA A 1 85 ? 22.722 1.223 9.598 1.00 71.75 85 ALA A CA 1
ATOM 634 C C . ALA A 1 85 ? 22.106 0.745 10.937 1.00 71.75 85 ALA A C 1
ATOM 636 O O . ALA A 1 85 ? 22.816 0.186 11.769 1.00 71.75 85 ALA A O 1
ATOM 637 N N . GLY A 1 86 ? 20.808 0.979 11.151 1.00 75.88 86 GLY A N 1
ATOM 638 C CA . GLY A 1 86 ? 20.062 0.626 12.358 1.00 75.88 86 GLY A CA 1
ATOM 639 C C . GLY A 1 86 ? 18.611 0.278 12.027 1.00 75.88 86 GLY A C 1
ATOM 640 O O . GLY A 1 86 ? 18.354 -0.439 11.059 1.00 75.88 86 GLY A O 1
ATOM 641 N N . ASP A 1 87 ? 17.665 0.791 12.814 1.00 74.88 87 ASP A N 1
ATOM 642 C CA . ASP A 1 87 ? 16.240 0.539 12.583 1.00 74.88 87 ASP A CA 1
ATOM 643 C C . ASP A 1 87 ? 15.776 1.032 11.198 1.00 74.88 87 ASP A C 1
ATOM 645 O O . ASP A 1 87 ? 16.275 2.053 10.709 1.00 74.88 87 ASP A O 1
ATOM 649 N N . PRO A 1 88 ? 14.815 0.334 10.556 1.00 78.44 88 PRO A N 1
ATOM 650 C CA . PRO A 1 88 ? 14.246 0.777 9.289 1.00 78.44 88 PRO A CA 1
ATOM 651 C C . PRO A 1 88 ? 13.681 2.195 9.398 1.00 78.44 88 PRO A C 1
ATOM 653 O O . PRO A 1 88 ? 12.965 2.516 10.349 1.00 78.44 88 PRO A O 1
ATOM 656 N N . LEU A 1 89 ? 13.996 3.037 8.414 1.00 84.00 89 LEU A N 1
ATOM 657 C CA . LEU A 1 89 ? 13.596 4.439 8.397 1.00 84.00 89 LEU A CA 1
ATOM 658 C C . LEU A 1 89 ? 12.395 4.647 7.470 1.00 84.00 89 LEU A C 1
ATOM 660 O O . LEU A 1 89 ? 12.452 4.225 6.316 1.00 84.00 89 LEU A O 1
ATOM 664 N N . PRO A 1 90 ? 11.334 5.337 7.920 1.00 86.12 90 PRO A N 1
ATOM 665 C CA . PRO A 1 90 ? 10.148 5.548 7.104 1.00 86.12 90 PRO A CA 1
ATOM 666 C C . PRO A 1 90 ? 10.448 6.392 5.859 1.00 86.12 90 PRO A C 1
ATOM 668 O O . PRO A 1 90 ? 11.103 7.445 5.923 1.00 86.12 90 PRO A O 1
ATOM 671 N N . VAL A 1 91 ? 9.905 5.950 4.729 1.00 87.00 91 VAL A N 1
ATOM 672 C CA . VAL A 1 91 ? 9.989 6.615 3.429 1.00 87.00 91 VAL A CA 1
ATOM 673 C C . VAL A 1 91 ? 8.604 7.070 2.999 1.00 87.00 91 VAL A C 1
ATOM 675 O O . VAL A 1 91 ? 7.636 6.309 3.027 1.00 87.00 91 VAL A O 1
ATOM 678 N N . VAL A 1 92 ? 8.530 8.325 2.570 1.00 88.50 92 VAL A N 1
ATOM 679 C CA . VAL A 1 92 ? 7.360 8.897 1.915 1.00 88.50 92 VAL A CA 1
ATOM 680 C C . VAL A 1 92 ? 7.674 8.979 0.429 1.00 88.50 92 VAL A C 1
ATOM 682 O O . VAL A 1 92 ? 8.597 9.683 0.012 1.00 88.50 92 VAL A O 1
ATOM 685 N N . LEU A 1 93 ? 6.931 8.215 -0.367 1.00 90.00 93 LEU A N 1
ATOM 686 C CA . LEU A 1 93 ? 6.994 8.316 -1.819 1.00 90.00 93 LEU A CA 1
ATOM 687 C C . LEU A 1 93 ? 6.174 9.519 -2.304 1.00 90.00 93 LEU A C 1
ATOM 689 O O . LEU A 1 93 ? 5.173 9.857 -1.668 1.00 90.00 93 LEU A O 1
ATOM 693 N N . PRO A 1 94 ? 6.545 10.137 -3.440 1.00 93.38 94 PRO A N 1
ATOM 694 C CA . PRO A 1 94 ? 5.726 11.172 -4.055 1.00 93.38 94 PRO A CA 1
ATOM 695 C C . PRO A 1 94 ? 4.325 10.650 -4.391 1.00 93.38 94 PRO A C 1
ATOM 697 O O . PRO A 1 94 ? 4.111 9.450 -4.593 1.00 93.38 94 PRO A O 1
ATOM 700 N N . GLN A 1 95 ? 3.358 11.559 -4.450 1.00 95.12 95 GLN A N 1
ATOM 701 C CA . GLN A 1 95 ? 1.990 11.209 -4.810 1.00 95.12 95 GLN A CA 1
ATOM 702 C C . GLN A 1 95 ? 1.829 11.042 -6.320 1.00 95.12 95 GLN A C 1
ATOM 704 O O . GLN A 1 95 ? 2.525 11.684 -7.108 1.00 95.12 95 GLN A O 1
ATOM 709 N N . TRP A 1 96 ? 0.886 10.197 -6.728 1.00 96.25 96 TRP A N 1
ATOM 710 C CA . TRP A 1 96 ? 0.432 10.197 -8.116 1.00 96.25 96 TRP A CA 1
ATOM 711 C C . TRP A 1 96 ? -0.325 11.495 -8.429 1.00 96.25 96 TRP A C 1
ATOM 713 O O . TRP A 1 96 ? -1.058 11.988 -7.568 1.00 96.25 96 TRP A O 1
ATOM 723 N N . PRO A 1 97 ? -0.229 12.013 -9.669 1.00 95.50 97 PRO A N 1
ATOM 724 C CA . PRO A 1 97 ? -1.004 13.171 -10.117 1.00 95.50 97 PRO A CA 1
ATOM 725 C C . PRO A 1 97 ? -2.519 13.053 -9.892 1.00 95.50 97 PRO A C 1
ATOM 727 O O . PRO A 1 97 ? -3.191 14.058 -9.677 1.00 95.50 97 PRO A O 1
ATOM 730 N N . SER A 1 98 ? -3.068 11.835 -9.942 1.00 96.81 98 SER A N 1
ATOM 731 C CA . SER A 1 98 ? -4.472 11.570 -9.638 1.00 96.81 98 SER A CA 1
ATOM 732 C C . SER A 1 98 ? -4.673 10.178 -9.035 1.00 96.81 98 SER A C 1
ATOM 734 O O . SER A 1 98 ? -3.860 9.266 -9.210 1.00 96.81 98 SER A O 1
ATOM 736 N N . ARG A 1 99 ? -5.796 10.008 -8.329 1.00 96.25 99 ARG A N 1
ATOM 737 C CA . ARG A 1 99 ? -6.225 8.712 -7.779 1.00 96.25 99 ARG A CA 1
ATOM 738 C C . ARG A 1 99 ? -6.609 7.722 -8.883 1.00 96.25 99 ARG A C 1
ATOM 740 O O . ARG A 1 99 ? -6.344 6.533 -8.754 1.00 96.25 99 ARG A O 1
ATOM 747 N N . GLU A 1 100 ? -7.189 8.222 -9.972 1.00 96.81 100 GLU A N 1
ATOM 748 C CA . GLU A 1 100 ? -7.497 7.435 -11.171 1.00 96.81 100 GLU A CA 1
ATOM 749 C C . GLU A 1 100 ? -6.223 6.852 -11.785 1.00 96.81 100 GLU A C 1
ATOM 751 O O . GLU A 1 100 ? -6.140 5.645 -11.970 1.00 96.81 100 GLU A O 1
ATOM 756 N N . LEU A 1 101 ? -5.179 7.669 -11.956 1.00 97.31 101 LEU A N 1
ATOM 757 C CA . LEU A 1 101 ? -3.903 7.196 -12.482 1.00 97.31 101 LEU A CA 1
ATOM 758 C C . LEU A 1 101 ? -3.277 6.125 -11.583 1.00 97.31 101 LEU A C 1
ATOM 760 O O . LEU A 1 101 ? -2.812 5.104 -12.077 1.00 97.31 101 LEU A O 1
ATOM 764 N N . GLN A 1 102 ? -3.284 6.319 -10.262 1.00 97.44 102 GLN A N 1
ATOM 765 C CA . GLN A 1 102 ? -2.800 5.286 -9.346 1.00 97.44 102 GLN A CA 1
ATOM 766 C C . GLN A 1 102 ? -3.560 3.967 -9.519 1.00 97.44 102 GLN A C 1
ATOM 768 O O . GLN A 1 102 ? -2.941 2.903 -9.559 1.00 97.44 102 GLN A O 1
ATOM 773 N N . ARG A 1 103 ? -4.892 4.035 -9.613 1.00 97.69 103 ARG A N 1
ATOM 774 C CA . ARG A 1 103 ? -5.743 2.864 -9.829 1.00 97.69 103 ARG A CA 1
ATOM 775 C C . ARG A 1 103 ? -5.406 2.178 -11.151 1.00 97.69 103 ARG A C 1
ATOM 777 O O . ARG A 1 103 ? -5.229 0.966 -11.156 1.00 97.69 103 ARG A O 1
ATOM 784 N N . ASP A 1 104 ? -5.249 2.935 -12.231 1.00 97.44 104 ASP A N 1
ATOM 785 C CA . ASP A 1 104 ? -4.895 2.399 -13.548 1.00 97.44 104 ASP A CA 1
ATOM 786 C C . ASP A 1 104 ? -3.531 1.708 -13.541 1.00 97.44 104 ASP A C 1
ATOM 788 O O . ASP A 1 104 ? -3.370 0.650 -14.143 1.00 97.44 104 ASP A O 1
ATOM 792 N N . ILE A 1 105 ? -2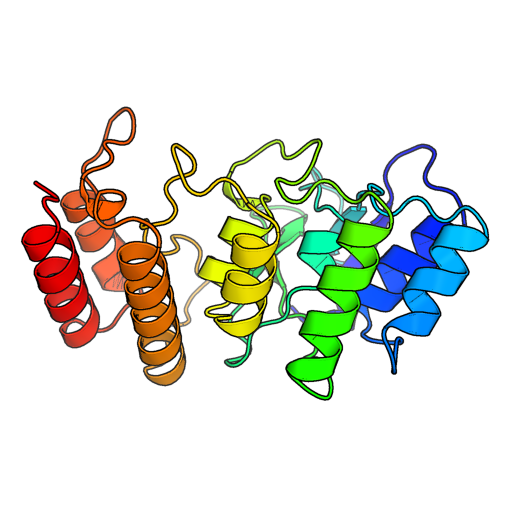.549 2.274 -12.835 1.00 97.69 105 ILE A N 1
ATOM 793 C CA . ILE A 1 105 ? -1.218 1.675 -12.678 1.00 97.69 105 ILE A CA 1
ATOM 794 C C . ILE A 1 105 ? -1.296 0.375 -11.868 1.00 97.69 105 ILE A C 1
ATOM 796 O O . ILE A 1 105 ? -0.708 -0.625 -12.276 1.00 97.69 105 ILE A O 1
ATOM 800 N N . ILE A 1 106 ? -2.033 0.364 -10.750 1.00 97.62 106 ILE A N 1
ATOM 801 C CA . ILE A 1 106 ? -2.258 -0.839 -9.930 1.00 97.62 106 ILE A CA 1
ATOM 802 C C . ILE A 1 106 ? -2.926 -1.938 -10.764 1.00 97.62 106 ILE A C 1
ATOM 804 O O . ILE A 1 106 ? -2.430 -3.064 -10.796 1.00 97.62 106 ILE A O 1
ATOM 808 N N . ASN A 1 107 ? -3.996 -1.601 -11.486 1.00 97.31 107 ASN A N 1
ATOM 809 C CA . ASN A 1 107 ? -4.713 -2.544 -12.339 1.00 97.31 107 ASN A CA 1
ATOM 810 C C . ASN A 1 107 ? -3.808 -3.073 -13.457 1.00 97.31 107 ASN A C 1
ATOM 812 O O . ASN A 1 107 ? -3.721 -4.279 -13.641 1.00 97.31 107 ASN A O 1
ATOM 816 N N . ALA A 1 108 ? -3.050 -2.206 -14.136 1.00 97.00 108 ALA A N 1
ATOM 817 C CA . ALA A 1 108 ? -2.134 -2.619 -15.198 1.00 97.00 108 ALA A CA 1
ATOM 818 C C . ALA A 1 108 ? -1.032 -3.576 -14.707 1.00 97.00 108 ALA A C 1
ATOM 820 O O . ALA A 1 108 ? -0.636 -4.479 -15.446 1.00 97.00 108 ALA A O 1
ATOM 821 N N . LEU A 1 109 ? -0.534 -3.396 -13.477 1.00 96.94 109 LEU A N 1
ATOM 822 C CA . LEU A 1 109 ? 0.422 -4.322 -12.864 1.00 96.94 109 LEU A CA 1
ATOM 823 C C . LEU A 1 109 ? -0.215 -5.693 -12.607 1.00 96.94 109 LEU A C 1
ATOM 825 O O . LEU A 1 109 ? 0.382 -6.711 -12.956 1.00 96.94 109 LEU A O 1
ATOM 829 N N . ILE A 1 110 ? -1.415 -5.719 -12.022 1.00 96.94 110 ILE A N 1
ATOM 830 C CA . ILE A 1 110 ? -2.134 -6.957 -11.683 1.00 96.94 110 ILE A CA 1
ATOM 831 C C . ILE A 1 110 ? -2.574 -7.698 -12.952 1.00 96.94 110 ILE A C 1
ATOM 833 O O . ILE A 1 110 ? -2.292 -8.887 -13.084 1.00 96.94 110 ILE A O 1
ATOM 837 N N . ASP A 1 111 ? -3.158 -6.998 -13.926 1.00 96.25 111 ASP A N 1
ATOM 838 C CA . ASP A 1 111 ? -3.541 -7.548 -15.235 1.00 96.25 111 ASP A CA 1
ATOM 839 C C . ASP A 1 111 ? -2.328 -8.095 -16.001 1.00 96.25 111 ASP A C 1
ATOM 841 O O . ASP A 1 111 ? -2.434 -9.038 -16.785 1.00 96.25 111 ASP A O 1
ATOM 845 N N . GLY A 1 112 ? -1.150 -7.513 -15.763 1.00 94.69 112 GLY A N 1
ATOM 846 C CA . GLY A 1 112 ? 0.123 -7.992 -16.287 1.00 94.69 112 GLY A CA 1
ATOM 847 C C . GLY A 1 112 ? 0.703 -9.210 -15.563 1.00 94.69 112 GLY A C 1
ATOM 848 O O . GLY A 1 112 ? 1.721 -9.742 -16.008 1.00 94.69 112 GLY A O 1
ATOM 849 N N . GLY A 1 113 ? 0.083 -9.661 -14.470 1.00 93.44 113 GLY A N 1
ATOM 850 C CA . GLY A 1 113 ? 0.493 -10.832 -13.697 1.00 93.44 113 GLY A CA 1
ATOM 851 C C . GLY A 1 113 ? 1.267 -10.527 -12.413 1.00 93.44 113 GLY A C 1
ATOM 852 O O . GLY A 1 113 ? 1.928 -11.426 -11.893 1.00 93.44 113 GLY A O 1
ATOM 853 N N . ALA A 1 114 ? 1.232 -9.294 -11.891 1.00 94.19 114 ALA A N 1
ATOM 854 C CA . ALA A 1 114 ? 1.690 -9.049 -10.523 1.00 94.19 114 ALA A CA 1
ATOM 855 C C . ALA A 1 114 ? 0.814 -9.826 -9.530 1.00 94.19 114 ALA A C 1
ATOM 857 O O . ALA A 1 114 ? -0.413 -9.782 -9.607 1.00 94.19 114 ALA A O 1
ATOM 858 N N . ASP A 1 115 ? 1.440 -10.487 -8.557 1.00 93.88 115 ASP A N 1
ATOM 859 C CA . ASP A 1 115 ? 0.710 -11.113 -7.457 1.00 93.88 115 ASP A CA 1
ATOM 860 C C . ASP A 1 115 ? 0.074 -10.031 -6.570 1.00 93.88 115 ASP A C 1
ATOM 862 O O . ASP A 1 115 ? 0.776 -9.252 -5.916 1.00 93.88 115 ASP A O 1
ATOM 866 N N . VAL A 1 116 ? -1.261 -10.005 -6.537 1.00 94.81 116 VAL A N 1
ATOM 867 C CA . VAL A 1 116 ? -2.061 -9.061 -5.742 1.00 94.81 116 VAL A CA 1
ATOM 868 C C . VAL A 1 116 ? -1.757 -9.151 -4.243 1.00 94.81 116 VAL A C 1
ATOM 870 O O . VAL A 1 116 ? -1.838 -8.150 -3.528 1.00 94.81 116 VAL A O 1
ATOM 873 N N . ASN A 1 117 ? -1.356 -10.330 -3.764 1.00 91.44 117 ASN A N 1
ATOM 874 C CA . ASN A 1 117 ? -1.000 -10.553 -2.366 1.00 91.44 117 ASN A CA 1
ATOM 875 C C . ASN A 1 117 ? 0.472 -10.240 -2.085 1.00 91.44 117 ASN A C 1
ATOM 877 O O . ASN A 1 117 ? 0.856 -10.147 -0.926 1.00 91.44 117 ASN A O 1
ATOM 881 N N . GLY A 1 118 ? 1.278 -10.005 -3.122 1.00 81.75 118 GLY A N 1
ATOM 882 C CA . GLY A 1 118 ? 2.713 -9.786 -3.015 1.00 81.75 118 GLY A CA 1
ATOM 883 C C . GLY A 1 118 ? 3.475 -11.090 -2.787 1.00 81.75 118 GLY A C 1
ATOM 884 O O . GLY A 1 118 ? 3.522 -11.625 -1.682 1.00 81.75 118 GLY A O 1
ATOM 885 N N . SER A 1 119 ? 4.150 -11.568 -3.828 1.00 68.69 119 SER A N 1
ATOM 886 C CA . SER A 1 119 ? 5.060 -12.706 -3.727 1.00 68.69 119 SER A CA 1
ATOM 887 C C . SER A 1 119 ? 6.348 -12.318 -2.990 1.00 68.69 119 SER A C 1
ATOM 889 O O . SER A 1 119 ? 6.943 -11.283 -3.293 1.00 68.69 119 SER A O 1
ATOM 891 N N . GLY A 1 120 ? 6.823 -13.168 -2.073 1.00 58.09 120 GLY A N 1
ATOM 892 C CA . GLY A 1 120 ? 8.147 -13.015 -1.448 1.00 58.09 120 GLY A CA 1
ATOM 893 C C . GLY A 1 120 ? 8.226 -12.010 -0.294 1.00 58.09 120 GLY A C 1
ATOM 894 O O . GLY A 1 120 ? 9.325 -11.637 0.107 1.00 58.09 120 GLY A O 1
ATOM 895 N N . ALA A 1 121 ? 7.088 -11.575 0.254 1.00 60.00 121 ALA A N 1
ATOM 896 C CA . ALA A 1 121 ? 7.069 -10.777 1.474 1.00 60.00 121 ALA A CA 1
ATOM 897 C C . ALA A 1 121 ? 7.592 -11.608 2.660 1.00 60.00 121 ALA A C 1
ATOM 899 O O . ALA A 1 121 ? 6.971 -12.586 3.072 1.00 60.00 121 ALA A O 1
ATOM 900 N N . GLU A 1 122 ? 8.715 -11.195 3.249 1.00 62.72 122 GLU A N 1
ATOM 901 C CA . GLU A 1 122 ? 9.242 -11.813 4.476 1.00 62.72 122 GLU A CA 1
ATOM 902 C C . GLU A 1 122 ? 8.368 -11.478 5.693 1.00 62.72 122 GLU A C 1
ATOM 904 O O . GLU A 1 122 ? 8.441 -12.131 6.736 1.00 62.72 122 GLU A O 1
ATOM 909 N N . ARG A 1 123 ? 7.571 -10.405 5.590 1.00 70.38 123 ARG A N 1
ATOM 910 C CA . ARG A 1 123 ? 6.733 -9.870 6.668 1.00 70.38 123 ARG A CA 1
ATOM 911 C C . ARG A 1 123 ? 5.387 -9.414 6.125 1.00 70.38 123 ARG A C 1
ATOM 913 O O . ARG A 1 123 ? 5.335 -8.772 5.081 1.00 70.38 123 ARG A O 1
ATOM 920 N N . PHE A 1 124 ? 4.323 -9.609 6.905 1.00 70.94 124 PHE A N 1
ATOM 921 C CA . PHE A 1 124 ? 2.974 -9.128 6.567 1.00 70.94 124 PHE A CA 1
ATOM 922 C C . PHE A 1 124 ? 2.927 -7.626 6.232 1.00 70.94 124 PHE A C 1
ATOM 924 O O . PHE A 1 124 ? 2.164 -7.204 5.373 1.00 70.94 124 PHE A O 1
ATOM 931 N N . GLU A 1 125 ? 3.791 -6.813 6.843 1.00 73.88 125 GLU A N 1
ATOM 932 C CA . GLU A 1 125 ? 3.880 -5.365 6.584 1.00 73.88 125 GLU A CA 1
ATOM 933 C C . GLU A 1 125 ? 4.363 -4.994 5.171 1.00 73.88 125 GLU A C 1
ATOM 935 O O . GLU A 1 125 ? 4.315 -3.827 4.784 1.00 73.88 125 GLU A O 1
ATOM 940 N N . GLN A 1 126 ? 4.856 -5.968 4.404 1.00 82.19 126 GLN A N 1
ATOM 941 C CA . GLN A 1 126 ? 5.296 -5.790 3.020 1.00 82.19 126 GLN A CA 1
ATOM 942 C C . GLN A 1 126 ? 4.218 -6.203 2.010 1.00 82.19 126 GLN A C 1
ATOM 944 O O . GLN A 1 126 ? 4.433 -6.032 0.812 1.00 82.19 126 GLN A O 1
ATOM 949 N N . LEU A 1 127 ? 3.067 -6.718 2.464 1.00 91.25 127 LEU A N 1
ATOM 950 C CA . LEU A 1 127 ? 1.964 -7.081 1.577 1.00 91.25 127 LEU A CA 1
ATOM 951 C C . LEU A 1 127 ? 1.310 -5.815 0.993 1.00 91.25 127 LEU A C 1
ATOM 953 O O . LEU A 1 127 ? 1.076 -4.860 1.744 1.00 91.25 127 LEU A O 1
ATOM 957 N N . PRO A 1 128 ? 0.926 -5.803 -0.297 1.00 94.81 128 PRO A N 1
ATOM 958 C CA . PRO A 1 128 ? 0.310 -4.643 -0.943 1.00 94.81 128 PRO A CA 1
ATOM 959 C C . PRO A 1 128 ? -0.898 -4.092 -0.180 1.00 94.81 128 PRO A C 1
ATOM 961 O O . PRO A 1 128 ? -1.007 -2.883 0.025 1.00 94.81 128 PRO A O 1
ATOM 964 N N . ILE A 1 129 ? -1.766 -4.972 0.331 1.00 95.75 129 ILE A N 1
ATOM 965 C CA . ILE A 1 129 ? -2.943 -4.560 1.104 1.00 95.75 129 ILE A CA 1
ATOM 966 C C . ILE A 1 129 ? -2.564 -3.878 2.425 1.00 95.75 129 ILE A C 1
ATOM 968 O O . ILE A 1 129 ? -3.160 -2.866 2.789 1.00 95.75 129 ILE A O 1
ATOM 972 N N . LYS A 1 130 ? -1.518 -4.356 3.110 1.00 93.00 130 LYS A N 1
ATOM 973 C CA . LYS A 1 130 ? -1.021 -3.753 4.356 1.00 93.00 130 LYS A CA 1
ATOM 974 C C . LYS A 1 130 ? -0.343 -2.414 4.100 1.00 93.00 130 LYS A C 1
ATOM 976 O O . LYS A 1 130 ? -0.561 -1.477 4.866 1.00 93.00 130 LYS A O 1
ATOM 981 N N . VAL A 1 131 ? 0.388 -2.281 2.993 1.00 93.44 131 VAL A N 1
ATOM 982 C CA . VAL A 1 131 ? 0.946 -0.995 2.549 1.00 93.44 131 VAL A CA 1
ATOM 983 C C . VAL A 1 131 ? -0.173 0.011 2.254 1.00 93.44 131 VAL A C 1
ATOM 985 O O . VAL A 1 131 ? -0.091 1.146 2.719 1.00 93.44 131 VAL A O 1
ATOM 988 N N . ALA A 1 132 ? -1.244 -0.395 1.561 1.00 96.19 132 ALA A N 1
ATOM 989 C CA . ALA A 1 132 ? -2.396 0.468 1.278 1.00 96.19 132 ALA A CA 1
ATOM 990 C C . ALA A 1 132 ? -3.118 0.936 2.553 1.00 96.19 132 ALA A C 1
ATOM 992 O O . ALA A 1 132 ? -3.428 2.123 2.683 1.00 96.19 132 ALA A O 1
ATOM 993 N N . ILE A 1 133 ? -3.322 0.031 3.518 1.00 95.12 133 ILE A N 1
ATOM 994 C CA . ILE A 1 133 ? -3.920 0.349 4.824 1.00 95.12 133 ILE A CA 1
ATOM 995 C C . ILE A 1 133 ? -3.026 1.317 5.604 1.00 95.12 133 ILE A C 1
ATOM 997 O O . ILE A 1 133 ? -3.495 2.363 6.047 1.00 95.12 133 ILE A O 1
ATOM 1001 N N . ARG A 1 134 ? -1.723 1.025 5.707 1.00 91.94 134 ARG A N 1
ATOM 1002 C CA . ARG A 1 134 ? -0.739 1.887 6.384 1.00 91.94 134 ARG A CA 1
ATOM 1003 C C . ARG A 1 134 ? -0.610 3.266 5.733 1.00 91.94 134 ARG A C 1
ATOM 1005 O O . ARG A 1 134 ? -0.287 4.233 6.408 1.00 91.94 134 ARG A O 1
ATOM 1012 N N . ALA A 1 135 ? -0.865 3.369 4.433 1.00 92.88 135 ALA A N 1
ATOM 1013 C CA . ALA A 1 135 ? -0.871 4.638 3.716 1.00 92.88 135 ALA A CA 1
ATOM 1014 C C . ALA A 1 135 ? -2.156 5.461 3.922 1.00 92.88 135 ALA A C 1
ATOM 1016 O O . ALA A 1 135 ? -2.193 6.615 3.489 1.00 92.88 135 ALA A O 1
ATOM 1017 N N . GLY A 1 136 ? -3.208 4.881 4.522 1.00 94.81 136 GLY A N 1
ATOM 1018 C CA . GLY A 1 136 ? -4.559 5.453 4.542 1.00 94.81 136 GLY A CA 1
ATOM 1019 C C . GLY A 1 136 ? -5.151 5.603 3.136 1.00 94.81 136 GLY A C 1
ATOM 1020 O O . GLY A 1 136 ? -5.950 6.501 2.880 1.00 94.81 136 GLY A O 1
ATOM 1021 N N . ASN A 1 137 ? -4.721 4.773 2.182 1.00 97.12 137 ASN A N 1
ATOM 1022 C CA . ASN A 1 137 ? -5.051 4.949 0.774 1.00 97.12 137 ASN A CA 1
ATOM 1023 C C . ASN A 1 137 ? -6.271 4.111 0.377 1.00 97.12 137 ASN A C 1
ATOM 1025 O O . ASN A 1 137 ? -6.145 2.974 -0.082 1.00 97.12 137 ASN A O 1
ATOM 1029 N N . LEU A 1 138 ? -7.461 4.702 0.520 1.00 97.88 138 LEU A N 1
ATOM 1030 C CA . LEU A 1 138 ? -8.725 4.049 0.170 1.00 97.88 138 LEU A CA 1
ATOM 1031 C C . LEU A 1 138 ? -8.783 3.620 -1.304 1.00 97.88 138 LEU A C 1
ATOM 1033 O O . LEU A 1 138 ? -9.262 2.530 -1.594 1.00 97.88 138 LEU A O 1
ATOM 1037 N N . THR A 1 139 ? -8.251 4.425 -2.228 1.00 97.81 139 THR A N 1
ATOM 1038 C CA . THR A 1 139 ? -8.244 4.090 -3.661 1.00 97.81 139 THR A CA 1
ATOM 1039 C C . THR A 1 139 ? -7.439 2.825 -3.945 1.00 97.81 139 THR A C 1
ATOM 1041 O O . THR A 1 139 ? -7.905 1.963 -4.690 1.00 97.81 139 THR A O 1
ATOM 1044 N N . ALA A 1 140 ? -6.255 2.698 -3.344 1.00 97.94 140 ALA A N 1
ATOM 1045 C CA . ALA A 1 140 ? -5.433 1.502 -3.477 1.00 97.94 140 ALA A CA 1
ATOM 1046 C C . ALA A 1 140 ? -6.105 0.285 -2.825 1.00 97.94 140 ALA A C 1
ATOM 1048 O O . ALA A 1 140 ? -6.125 -0.783 -3.428 1.00 97.94 140 ALA A O 1
ATOM 1049 N N . VAL A 1 141 ? -6.713 0.445 -1.641 1.00 98.19 141 VAL A N 1
ATOM 1050 C CA . VAL A 1 141 ? -7.476 -0.633 -0.986 1.00 98.19 141 VAL A CA 1
ATOM 1051 C C . VAL A 1 141 ? -8.612 -1.118 -1.884 1.00 98.19 141 VAL A C 1
ATOM 1053 O O . VAL A 1 141 ? -8.735 -2.315 -2.112 1.00 98.19 141 VAL A O 1
ATOM 1056 N N . GLU A 1 142 ? -9.418 -0.216 -2.443 1.00 98.12 142 GLU A N 1
ATOM 1057 C CA . GLU A 1 142 ? -10.519 -0.587 -3.336 1.00 98.12 142 GLU A CA 1
ATOM 1058 C C . GLU A 1 142 ? -10.043 -1.311 -4.595 1.00 98.12 142 GLU A C 1
ATOM 1060 O O . GLU A 1 142 ? -10.664 -2.299 -4.985 1.00 98.12 142 GLU A O 1
ATOM 1065 N N . ALA A 1 143 ? -8.946 -0.853 -5.206 1.00 97.69 143 ALA A N 1
ATOM 1066 C CA . ALA A 1 143 ? -8.363 -1.504 -6.377 1.00 97.69 143 ALA A CA 1
ATOM 1067 C C . ALA A 1 143 ? -7.893 -2.932 -6.047 1.00 97.69 143 ALA A C 1
ATOM 1069 O O . ALA A 1 143 ? -8.250 -3.881 -6.737 1.00 97.69 143 ALA A O 1
ATOM 1070 N N 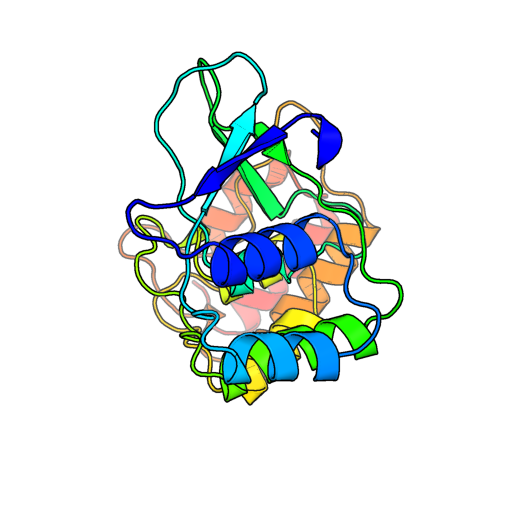. LEU A 1 144 ? -7.174 -3.103 -4.934 1.00 97.75 144 LEU A N 1
ATOM 1071 C CA . LEU A 1 144 ? -6.706 -4.413 -4.476 1.00 97.75 144 LEU A CA 1
ATOM 1072 C C . LEU A 1 144 ? -7.872 -5.356 -4.134 1.00 97.75 144 LEU A C 1
ATOM 1074 O O . LEU A 1 144 ? -7.853 -6.520 -4.527 1.00 97.75 144 LEU A O 1
ATOM 1078 N N . LEU A 1 145 ? -8.912 -4.864 -3.453 1.00 97.44 145 LEU A N 1
ATOM 1079 C CA . LEU A 1 145 ? -10.114 -5.649 -3.147 1.00 97.44 145 LEU A CA 1
ATOM 1080 C C . LEU A 1 145 ? -10.876 -6.061 -4.413 1.00 97.44 145 LEU A C 1
ATOM 1082 O O . LEU A 1 145 ? -11.368 -7.186 -4.487 1.00 97.44 145 LEU A O 1
ATOM 1086 N N . ALA A 1 146 ? -10.968 -5.178 -5.413 1.00 97.00 146 ALA A N 1
ATOM 1087 C CA . ALA A 1 146 ? -11.579 -5.500 -6.703 1.00 97.00 146 ALA A CA 1
ATOM 1088 C C . ALA A 1 146 ? -10.818 -6.623 -7.431 1.00 97.00 146 ALA A C 1
ATOM 1090 O O . ALA A 1 146 ? -11.435 -7.453 -8.096 1.00 97.00 146 ALA A O 1
ATOM 1091 N N . CYS A 1 147 ? -9.502 -6.698 -7.226 1.00 95.44 147 CYS A N 1
ATOM 1092 C CA . CYS A 1 147 ? -8.629 -7.769 -7.701 1.00 95.44 147 CYS A CA 1
ATOM 1093 C C . CYS A 1 147 ? -8.505 -8.956 -6.723 1.00 95.44 147 CYS A C 1
ATOM 1095 O O . CYS A 1 147 ? -7.571 -9.746 -6.839 1.00 95.44 147 CYS A O 1
ATOM 1097 N N . GLN A 1 148 ? -9.435 -9.100 -5.771 1.00 94.19 148 GLN A N 1
ATOM 1098 C CA . GLN A 1 148 ? -9.512 -10.226 -4.830 1.00 94.19 148 GLN A CA 1
ATOM 1099 C C . GLN A 1 148 ? -8.284 -10.387 -3.913 1.00 94.19 148 GLN A C 1
ATOM 1101 O O . GLN A 1 148 ? -7.910 -11.507 -3.559 1.00 94.19 148 GLN A O 1
ATOM 1106 N N . ALA A 1 149 ? -7.664 -9.278 -3.495 1.00 94.44 149 ALA A N 1
ATOM 1107 C CA . ALA A 1 149 ? -6.615 -9.303 -2.476 1.00 94.44 149 ALA A CA 1
ATOM 1108 C C . ALA A 1 149 ? -7.082 -10.014 -1.194 1.00 94.44 149 ALA A C 1
ATOM 1110 O O . ALA A 1 149 ? -8.165 -9.737 -0.670 1.00 94.44 149 ALA A O 1
ATOM 1111 N N . ASN A 1 150 ? -6.238 -10.889 -0.649 1.00 92.31 150 ASN A N 1
ATOM 1112 C CA . ASN A 1 150 ? -6.507 -11.564 0.610 1.00 92.31 150 ASN A CA 1
ATOM 1113 C C . ASN A 1 150 ? -6.358 -10.589 1.788 1.00 92.31 150 ASN A C 1
ATOM 1115 O O . ASN A 1 150 ? -5.278 -10.065 2.059 1.00 92.31 150 ASN A O 1
ATOM 1119 N N . VAL A 1 151 ? -7.454 -10.391 2.517 1.00 92.88 151 VAL A N 1
ATOM 1120 C CA . VAL A 1 151 ? -7.521 -9.568 3.735 1.00 92.88 151 VAL A CA 1
ATOM 1121 C C . VAL A 1 151 ? -7.560 -10.389 5.024 1.00 92.88 151 VAL A C 1
ATOM 1123 O O . VAL A 1 151 ? -7.432 -9.817 6.106 1.00 92.88 151 VAL A O 1
ATOM 1126 N N . ARG A 1 152 ? -7.707 -11.715 4.925 1.00 90.00 152 ARG A N 1
ATOM 1127 C CA . ARG A 1 152 ? -7.818 -12.616 6.077 1.00 90.00 152 ARG A CA 1
ATOM 1128 C C . ARG A 1 152 ? -6.460 -13.142 6.511 1.00 90.00 152 ARG A C 1
ATOM 1130 O O . ARG A 1 152 ? -5.627 -13.502 5.678 1.00 90.00 152 ARG A O 1
ATOM 1137 N N . GLY A 1 153 ? -6.244 -13.211 7.825 1.00 85.31 153 GLY A N 1
ATOM 1138 C CA . GLY A 1 153 ? -5.004 -13.750 8.401 1.00 85.31 153 GLY A CA 1
ATOM 1139 C C . GLY A 1 153 ? -3.771 -12.859 8.201 1.00 85.31 153 GLY A C 1
ATOM 1140 O O . GLY A 1 153 ? -2.658 -13.275 8.502 1.00 85.31 153 GLY A O 1
ATOM 1141 N N . VAL A 1 154 ? -3.959 -11.627 7.716 1.00 86.62 154 VAL A N 1
ATOM 1142 C CA . VAL A 1 154 ? -2.891 -10.627 7.513 1.00 86.62 154 VAL A CA 1
ATOM 1143 C C . VAL A 1 154 ? -3.000 -9.446 8.482 1.00 86.62 154 VAL A C 1
ATOM 1145 O O . VAL A 1 154 ? -2.343 -8.424 8.297 1.00 86.62 154 VAL A O 1
ATOM 1148 N N . THR A 1 155 ? -3.871 -9.563 9.490 1.00 86.19 155 THR A N 1
ATOM 1149 C CA . THR A 1 155 ? -4.197 -8.504 10.460 1.00 86.19 155 THR A CA 1
ATOM 1150 C C . THR A 1 155 ? -4.582 -7.180 9.781 1.00 86.19 155 THR A C 1
ATOM 1152 O O . THR A 1 155 ? -4.094 -6.106 10.137 1.00 86.19 155 THR A O 1
ATOM 1155 N N . ALA A 1 156 ? -5.466 -7.237 8.774 1.00 89.06 156 ALA A N 1
ATOM 1156 C CA . ALA A 1 156 ? -5.879 -6.066 7.989 1.00 89.06 156 ALA A CA 1
ATOM 1157 C C . ALA A 1 156 ? -6.517 -4.957 8.846 1.00 89.06 156 ALA A C 1
ATOM 1159 O O . ALA A 1 156 ? -6.371 -3.778 8.540 1.00 89.06 156 ALA A O 1
ATOM 1160 N N . MET A 1 157 ? -7.175 -5.321 9.948 1.00 91.44 157 MET A N 1
ATOM 1161 C CA . MET A 1 157 ? -7.759 -4.356 10.880 1.00 91.44 157 MET A CA 1
ATOM 1162 C C . MET A 1 157 ? -6.741 -3.813 11.891 1.00 91.44 157 MET A C 1
ATOM 1164 O O . MET A 1 157 ? -7.056 -2.909 12.639 1.00 91.44 157 MET A O 1
ATOM 1168 N N . GLU A 1 158 ? -5.505 -4.304 11.969 1.00 90.00 158 GLU A N 1
ATOM 1169 C CA . GLU A 1 158 ? -4.563 -3.787 12.967 1.00 90.00 158 GLU A CA 1
ATOM 1170 C C . GLU A 1 158 ? -4.180 -2.318 12.697 1.00 90.00 158 GLU A C 1
ATOM 1172 O O . GLU A 1 158 ? -3.849 -1.942 11.569 1.00 90.00 158 GLU A O 1
ATOM 1177 N N . LEU A 1 159 ? -4.178 -1.494 13.755 1.00 90.06 159 LEU A N 1
ATOM 1178 C CA . LEU A 1 159 ? -3.665 -0.124 13.706 1.00 90.06 159 LEU A CA 1
ATOM 1179 C C . LEU A 1 159 ? -2.149 -0.112 13.429 1.00 90.06 159 LEU A C 1
ATOM 1181 O O . LEU A 1 159 ? -1.393 -0.756 14.172 1.00 90.06 159 LEU A O 1
ATOM 1185 N N . PRO A 1 160 ? -1.672 0.669 12.437 1.00 87.25 160 PRO A N 1
ATOM 1186 C CA . PRO A 1 160 ? -0.257 0.743 12.093 1.00 87.25 160 PRO A CA 1
ATOM 1187 C C . PRO A 1 160 ? 0.640 1.038 13.302 1.00 87.25 160 PRO A C 1
ATOM 1189 O O . PRO A 1 160 ? 0.426 1.992 14.048 1.00 87.25 160 PRO A O 1
ATOM 1192 N N . ASN A 1 161 ? 1.660 0.197 13.493 1.00 75.44 161 ASN A N 1
ATOM 1193 C CA . ASN A 1 161 ? 2.572 0.255 14.642 1.00 75.44 161 ASN A CA 1
ATOM 1194 C C . ASN A 1 161 ? 3.745 1.224 14.444 1.00 75.44 161 ASN A C 1
ATOM 1196 O O . ASN A 1 161 ? 4.301 1.750 15.405 1.00 75.44 161 ASN A O 1
ATOM 1200 N N . ARG A 1 162 ? 4.165 1.444 13.196 1.00 64.69 162 ARG A N 1
ATOM 1201 C CA . ARG A 1 162 ? 5.393 2.187 12.909 1.00 64.69 162 ARG A CA 1
ATOM 1202 C C . ARG A 1 162 ? 5.115 3.649 12.620 1.00 64.69 162 ARG A C 1
ATOM 1204 O O . ARG A 1 162 ? 4.793 4.026 11.500 1.00 64.69 162 ARG A O 1
ATOM 1211 N N . LEU A 1 163 ? 5.337 4.453 13.648 1.00 55.38 163 LEU A N 1
ATOM 1212 C CA . LEU A 1 163 ? 5.884 5.785 13.489 1.00 55.38 163 LEU A CA 1
ATOM 1213 C C . LEU A 1 163 ? 7.406 5.659 13.492 1.00 55.38 163 LEU A C 1
ATOM 1215 O O . LEU A 1 163 ? 7.965 5.012 14.377 1.00 55.38 163 LEU A O 1
ATOM 1219 N N . GLY A 1 164 ? 8.098 6.317 12.565 1.00 51.34 164 GLY A N 1
ATOM 1220 C CA . GLY A 1 164 ? 9.470 6.727 12.872 1.00 51.34 164 GLY A CA 1
ATOM 1221 C C . GLY A 1 164 ? 9.495 7.604 14.131 1.00 51.34 164 GLY A C 1
ATOM 1222 O O . GLY A 1 164 ? 8.459 7.915 14.719 1.00 51.34 164 GLY A O 1
ATOM 1223 N N . ALA A 1 165 ? 10.676 8.035 14.558 1.00 41.06 165 ALA A N 1
ATOM 1224 C CA . ALA A 1 165 ? 10.794 8.915 15.714 1.00 41.06 165 ALA A CA 1
ATOM 1225 C C . ALA A 1 165 ? 9.902 10.175 15.566 1.00 41.06 165 ALA A C 1
ATOM 1227 O O . ALA A 1 165 ? 10.215 11.080 14.801 1.00 41.06 165 ALA A O 1
ATOM 1228 N N . ALA A 1 166 ? 8.820 10.234 16.347 1.00 47.88 166 ALA A N 1
ATOM 1229 C CA . ALA A 1 166 ? 8.180 11.457 16.839 1.00 47.88 166 ALA A CA 1
ATOM 1230 C C . ALA A 1 166 ? 7.145 12.228 15.983 1.00 47.88 166 ALA A C 1
ATOM 1232 O O . ALA A 1 166 ? 7.016 13.435 16.173 1.00 47.88 166 ALA A O 1
ATOM 1233 N N . SER A 1 167 ? 6.318 11.602 15.138 1.00 60.69 167 SER A N 1
ATOM 1234 C CA . SER A 1 167 ? 5.140 12.312 14.586 1.00 60.69 167 SER A CA 1
ATOM 1235 C C . SER A 1 167 ? 3.842 11.601 14.940 1.00 60.69 167 SER A C 1
ATOM 1237 O O . SER A 1 167 ? 3.544 10.567 14.368 1.00 60.69 167 SER A O 1
ATOM 1239 N N . SER A 1 168 ? 3.067 12.137 15.885 1.00 72.88 168 SER A N 1
ATOM 1240 C CA . SER A 1 168 ? 1.691 11.680 16.115 1.00 72.88 168 SER A CA 1
ATOM 1241 C C . SER A 1 168 ? 0.896 11.698 14.805 1.00 72.88 168 SER A C 1
ATOM 1243 O O . SER A 1 168 ? 1.112 12.578 13.967 1.00 72.88 168 SER A O 1
ATOM 1245 N N . ALA A 1 169 ? -0.033 10.760 14.644 1.00 83.69 169 ALA A N 1
ATOM 1246 C CA . ALA A 1 169 ? -0.959 10.742 13.523 1.00 83.69 169 ALA A CA 1
ATOM 1247 C C . ALA A 1 169 ? -1.666 12.099 13.390 1.00 83.69 169 ALA A C 1
ATOM 1249 O O . ALA A 1 169 ? -2.105 12.697 14.376 1.00 83.69 169 ALA A O 1
ATOM 1250 N N . THR A 1 170 ? -1.748 12.610 12.164 1.00 89.19 170 THR A N 1
ATOM 1251 C CA . THR A 1 170 ? -2.559 13.794 11.882 1.00 89.19 170 THR A CA 1
ATOM 1252 C C . THR A 1 170 ? -4.031 13.397 11.874 1.00 89.19 170 THR A C 1
ATOM 1254 O O . THR A 1 170 ? -4.372 12.266 11.526 1.00 89.19 170 THR A O 1
ATOM 1257 N N . ARG A 1 171 ? -4.924 14.338 12.199 1.00 91.19 171 ARG A N 1
ATOM 1258 C CA . ARG A 1 171 ? -6.374 14.098 12.106 1.00 91.19 171 ARG A CA 1
ATOM 1259 C C . ARG A 1 171 ? -6.796 13.675 10.694 1.00 91.19 171 ARG A C 1
ATOM 1261 O O . ARG A 1 171 ? -7.621 12.791 10.538 1.00 91.19 171 ARG A O 1
ATOM 1268 N N . GLU A 1 172 ? -6.182 14.266 9.672 1.00 93.44 172 GLU A N 1
ATOM 1269 C CA . GLU A 1 172 ? -6.421 13.884 8.278 1.00 93.44 172 GLU A CA 1
ATOM 1270 C C . GLU A 1 172 ? -6.079 12.409 8.021 1.00 93.44 172 GLU A C 1
ATOM 1272 O O . GLU A 1 172 ? -6.866 11.683 7.419 1.00 93.44 172 GLU A O 1
ATOM 1277 N N . TYR A 1 173 ? -4.929 11.937 8.511 1.00 92.94 173 TYR A N 1
ATOM 1278 C CA . TYR A 1 173 ? -4.559 10.531 8.385 1.00 92.94 173 TYR A CA 1
ATOM 1279 C C . TYR A 1 173 ? -5.504 9.610 9.173 1.00 92.94 173 TYR A C 1
ATOM 1281 O O . TYR A 1 173 ? -5.875 8.551 8.674 1.00 92.94 173 TYR A O 1
ATOM 1289 N N . GLU A 1 174 ? -5.941 10.022 10.363 1.00 94.00 174 GLU A N 1
ATOM 1290 C CA . GLU A 1 174 ? -6.955 9.312 11.154 1.00 94.00 174 GLU A CA 1
ATOM 1291 C C . GLU A 1 174 ? -8.281 9.156 10.392 1.00 94.00 174 GLU A C 1
ATOM 1293 O O . GLU A 1 174 ? -8.829 8.053 10.324 1.00 94.00 174 GLU A O 1
ATOM 1298 N N . ASP A 1 175 ? -8.765 10.227 9.758 1.00 95.12 175 ASP A N 1
ATOM 1299 C CA . ASP A 1 175 ? -10.005 10.231 8.972 1.00 95.12 175 ASP A CA 1
ATOM 1300 C C 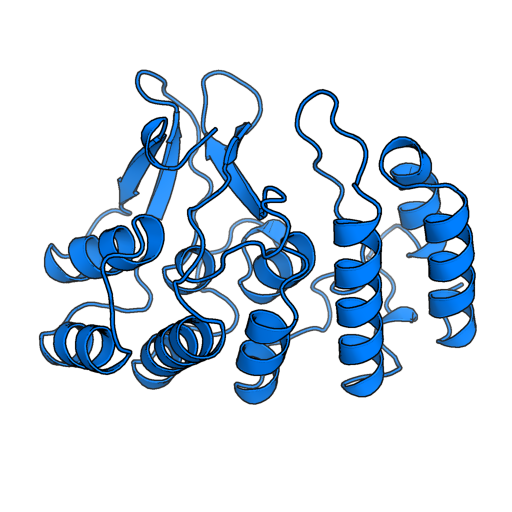. ASP A 1 175 ? -9.906 9.328 7.726 1.00 95.12 175 ASP A C 1
ATOM 1302 O O . ASP A 1 175 ? -10.848 8.604 7.370 1.00 95.12 175 ASP A O 1
ATOM 1306 N N . LEU A 1 176 ? -8.742 9.312 7.074 1.00 95.62 176 LEU A N 1
ATOM 1307 C CA . LEU A 1 176 ? -8.455 8.399 5.967 1.00 95.62 176 LEU A CA 1
ATOM 1308 C C . LEU A 1 176 ? -8.420 6.940 6.439 1.00 95.62 176 LEU A C 1
ATOM 1310 O O . LEU A 1 176 ? -9.026 6.061 5.820 1.00 95.62 176 LEU A O 1
ATOM 1314 N N . LEU A 1 177 ? -7.754 6.678 7.563 1.00 95.12 177 LEU A N 1
ATOM 1315 C CA . LEU A 1 177 ? -7.573 5.336 8.098 1.00 95.12 177 LEU A CA 1
ATOM 1316 C C . LEU A 1 177 ? -8.900 4.730 8.589 1.00 95.12 177 LEU A C 1
ATOM 1318 O O . LEU A 1 177 ? -9.199 3.577 8.275 1.00 95.12 177 LEU A O 1
ATOM 1322 N N . ILE A 1 178 ? -9.753 5.502 9.278 1.00 95.12 178 ILE A N 1
ATOM 1323 C CA . ILE A 1 178 ? -11.086 5.012 9.673 1.00 95.12 178 ILE A CA 1
ATOM 1324 C C . ILE A 1 178 ? -11.968 4.723 8.451 1.00 95.12 178 ILE A C 1
ATOM 1326 O O . ILE A 1 178 ? -12.761 3.781 8.469 1.00 95.12 178 ILE A O 1
ATOM 1330 N N . SER A 1 179 ? -11.812 5.488 7.366 1.00 97.00 179 SER A N 1
ATOM 1331 C CA . SER A 1 179 ? -12.526 5.247 6.107 1.00 97.00 179 SER A CA 1
ATOM 1332 C C . SER A 1 179 ? -12.088 3.935 5.453 1.00 97.00 179 SER A C 1
ATOM 1334 O O . SER A 1 179 ? -12.937 3.160 5.008 1.00 97.00 179 SER A O 1
ATOM 1336 N N . VAL A 1 180 ? -10.785 3.634 5.476 1.00 97.69 180 VAL A N 1
ATOM 1337 C CA . VAL A 1 180 ? -10.248 2.335 5.044 1.00 97.69 180 VAL A CA 1
ATOM 1338 C C . VAL A 1 180 ? -10.838 1.189 5.869 1.00 97.69 180 VAL A C 1
ATOM 1340 O O . VAL A 1 180 ? -11.357 0.236 5.289 1.00 97.69 180 VAL A O 1
ATOM 1343 N N . TYR A 1 181 ? -10.840 1.279 7.202 1.00 96.50 181 TYR A N 1
ATOM 1344 C CA . TYR A 1 181 ? -11.390 0.209 8.046 1.00 96.50 181 TYR A CA 1
ATOM 1345 C C . TYR A 1 181 ? -12.888 -0.008 7.853 1.00 96.50 181 TYR A C 1
ATOM 1347 O O . TYR A 1 181 ? -13.343 -1.150 7.808 1.00 96.50 181 TYR A O 1
ATOM 1355 N N . ARG A 1 182 ? -13.662 1.068 7.672 1.00 96.38 182 ARG A N 1
ATOM 1356 C CA . ARG A 1 182 ? -15.081 0.959 7.307 1.00 96.38 182 ARG A CA 1
ATOM 1357 C C . ARG A 1 182 ? -15.256 0.223 5.985 1.00 96.38 182 ARG A C 1
ATOM 1359 O O . ARG A 1 182 ? -16.108 -0.656 5.893 1.00 96.38 182 ARG A O 1
ATOM 1366 N N . ARG A 1 183 ? -14.439 0.539 4.976 1.00 97.38 183 ARG A N 1
ATOM 1367 C CA . ARG A 1 183 ? -14.501 -0.128 3.672 1.00 97.38 183 ARG A CA 1
ATOM 1368 C C . ARG A 1 183 ? -14.128 -1.609 3.753 1.00 97.38 183 ARG A C 1
ATOM 1370 O O . ARG A 1 183 ? -14.760 -2.414 3.066 1.00 97.38 183 ARG A O 1
ATOM 1377 N N . LEU A 1 184 ? -13.145 -1.965 4.582 1.00 96.25 184 LEU A N 1
ATOM 1378 C CA . LEU A 1 184 ? -12.769 -3.355 4.856 1.00 96.25 184 LEU A CA 1
ATOM 1379 C C . LEU A 1 184 ? -13.908 -4.112 5.546 1.00 96.25 184 LEU A C 1
ATOM 1381 O O . LEU A 1 184 ? -14.283 -5.177 5.073 1.00 96.25 184 LEU A O 1
ATOM 1385 N N . ALA A 1 185 ? -14.532 -3.538 6.577 1.00 94.31 185 ALA A N 1
ATOM 1386 C CA . ALA A 1 185 ? -15.678 -4.160 7.247 1.00 94.31 185 ALA A CA 1
ATOM 1387 C C . ALA A 1 185 ? -16.914 -4.296 6.337 1.00 94.31 185 ALA A C 1
ATOM 1389 O O . ALA A 1 185 ? -17.682 -5.242 6.470 1.00 94.31 185 ALA A O 1
ATOM 1390 N N . GLN A 1 186 ? -17.104 -3.380 5.383 1.00 95.50 186 GLN A N 1
ATOM 1391 C CA . GLN A 1 186 ? -18.127 -3.527 4.340 1.00 95.50 186 GLN A CA 1
ATOM 1392 C C . GLN A 1 186 ? -17.816 -4.670 3.368 1.00 95.50 186 GLN A C 1
ATOM 1394 O O . GLN A 1 186 ? -18.738 -5.263 2.816 1.00 95.50 186 GLN A O 1
ATOM 1399 N N . HIS A 1 187 ? -16.534 -4.944 3.109 1.00 94.88 187 HIS A N 1
ATOM 1400 C CA . HIS A 1 187 ? -16.123 -6.073 2.278 1.00 94.88 187 HIS A CA 1
ATOM 1401 C C . HIS A 1 187 ? -16.284 -7.399 3.029 1.00 94.88 187 HIS A C 1
ATOM 1403 O O . HIS A 1 187 ? -16.821 -8.353 2.475 1.00 94.88 187 HIS A O 1
ATOM 1409 N N . ASP A 1 188 ? -15.855 -7.439 4.289 1.00 93.25 188 ASP A N 1
ATOM 1410 C CA . ASP A 1 188 ? -16.002 -8.584 5.176 1.00 93.25 188 ASP A CA 1
ATOM 1411 C C . ASP A 1 188 ? -16.160 -8.098 6.625 1.00 93.25 188 ASP A C 1
ATOM 1413 O O . ASP A 1 188 ? -15.220 -7.625 7.269 1.00 93.25 188 ASP A O 1
ATOM 1417 N N . SER A 1 189 ? -17.379 -8.221 7.153 1.00 89.69 189 SER A N 1
ATOM 1418 C CA . SER A 1 189 ? -17.734 -7.712 8.480 1.00 89.69 189 SER A CA 1
ATOM 1419 C C . SER A 1 189 ? -17.100 -8.502 9.623 1.00 89.69 189 SER A C 1
ATOM 1421 O O . SER A 1 189 ? -17.142 -8.051 10.763 1.00 89.69 189 SER A O 1
ATOM 1423 N N . THR A 1 190 ? -16.529 -9.677 9.343 1.00 89.94 190 THR A N 1
ATOM 1424 C CA . THR A 1 190 ? -15.927 -10.551 10.360 1.00 89.94 190 THR A CA 1
ATOM 1425 C C . THR A 1 190 ? -14.444 -10.274 10.587 1.00 89.94 190 THR A C 1
ATOM 1427 O O . THR A 1 190 ? -13.872 -10.810 11.533 1.00 89.94 190 THR A O 1
ATOM 1430 N N . LEU A 1 191 ? -13.822 -9.402 9.782 1.00 89.38 191 LEU A N 1
ATOM 1431 C CA . LEU A 1 191 ? -12.395 -9.075 9.895 1.00 89.38 191 LEU A CA 1
ATOM 1432 C C . LEU A 1 191 ? -12.010 -8.516 11.270 1.00 89.38 191 LEU A C 1
ATOM 1434 O O . LEU A 1 191 ? -10.905 -8.751 11.747 1.00 89.38 191 LEU A O 1
ATOM 1438 N N . ALA A 1 192 ? -12.915 -7.782 11.923 1.00 86.44 192 ALA A N 1
ATOM 1439 C CA . ALA A 1 192 ? -12.679 -7.245 13.263 1.00 86.44 192 ALA A CA 1
ATOM 1440 C C . ALA A 1 192 ? -12.701 -8.325 14.360 1.00 86.44 192 ALA A C 1
ATOM 1442 O O . ALA A 1 192 ? -12.150 -8.110 15.433 1.00 86.44 192 ALA A O 1
ATOM 1443 N N . ALA A 1 193 ? -13.308 -9.483 14.102 1.00 85.44 193 ALA A N 1
ATOM 1444 C CA . ALA A 1 193 ? -13.336 -10.607 15.033 1.00 85.44 193 ALA A CA 1
ATOM 1445 C C . ALA A 1 193 ? -12.149 -11.570 14.833 1.00 85.44 193 ALA A C 1
ATOM 1447 O O . ALA A 1 193 ? -12.020 -12.554 15.566 1.00 85.44 193 ALA A O 1
ATOM 1448 N N . GLU A 1 194 ? -11.281 -11.323 13.843 1.00 83.38 194 GLU A N 1
ATOM 1449 C CA . GLU A 1 194 ? -10.106 -12.161 13.616 1.00 83.38 194 GLU A CA 1
ATOM 1450 C C . GLU A 1 194 ? -9.145 -12.082 14.806 1.00 83.38 194 GLU A C 1
ATOM 1452 O O . GLU A 1 194 ? -8.682 -11.013 15.210 1.00 83.38 194 GLU A O 1
ATOM 1457 N N . ARG A 1 195 ? -8.817 -13.252 15.360 1.00 68.62 195 ARG A N 1
ATOM 1458 C CA . ARG A 1 195 ? -7.799 -13.385 16.397 1.00 68.62 195 ARG A CA 1
ATOM 1459 C C . ARG A 1 195 ? -6.443 -13.557 15.727 1.00 68.62 195 ARG A C 1
ATOM 1461 O O . ARG A 1 195 ? -6.243 -14.523 14.996 1.00 68.62 195 ARG A O 1
ATOM 1468 N N . SER A 1 196 ? -5.510 -12.644 15.991 1.00 66.50 196 SER A N 1
ATOM 1469 C CA . SER A 1 196 ? -4.092 -12.947 15.774 1.00 66.50 196 SER A CA 1
ATOM 1470 C C . SER A 1 196 ? -3.628 -13.917 16.863 1.00 66.50 196 SER A C 1
ATOM 1472 O O . SER A 1 196 ? -4.167 -13.883 17.971 1.00 66.50 196 SER A O 1
ATOM 1474 N N . ASP A 1 197 ? -2.636 -14.758 16.568 1.00 59.53 197 ASP A N 1
ATOM 1475 C CA . ASP A 1 197 ? -2.234 -15.909 17.392 1.00 59.53 197 ASP A CA 1
ATOM 1476 C C . ASP A 1 197 ? -1.936 -15.603 18.879 1.00 59.53 197 ASP A C 1
ATOM 1478 O O . ASP A 1 197 ? -1.848 -16.544 19.668 1.00 59.53 197 ASP A O 1
ATOM 1482 N N . GLN A 1 198 ? -1.797 -14.331 19.304 1.00 56.88 198 GLN A N 1
ATOM 1483 C CA . GLN A 1 198 ? -1.546 -13.967 20.713 1.00 56.88 198 GLN A CA 1
ATOM 1484 C C . GLN A 1 198 ? -2.204 -12.673 21.252 1.00 56.88 198 GLN A C 1
ATOM 1486 O O . GLN A 1 198 ? -2.226 -12.486 22.473 1.00 56.88 198 GLN A O 1
ATOM 1491 N N . GLU A 1 199 ? -2.759 -11.772 20.427 1.00 68.00 199 GLU A N 1
ATOM 1492 C CA . GLU A 1 199 ? -3.355 -10.507 20.908 1.00 68.00 199 GLU A CA 1
ATOM 1493 C C . GLU A 1 199 ? -4.682 -10.168 20.206 1.00 68.00 199 GLU A C 1
ATOM 1495 O O . GLU A 1 199 ? -4.813 -10.285 18.986 1.00 68.00 199 GLU A O 1
ATOM 1500 N N . SER A 1 200 ? -5.659 -9.707 20.998 1.00 78.56 200 SER A N 1
ATOM 1501 C CA . SER A 1 200 ? -6.905 -9.115 20.494 1.00 78.56 200 SER A CA 1
ATOM 1502 C C . SER A 1 200 ? -6.629 -7.746 19.857 1.00 78.56 200 SER A C 1
ATOM 1504 O O . SER A 1 200 ? -5.769 -6.988 20.326 1.00 78.56 200 SER A O 1
ATOM 1506 N N . LEU A 1 201 ? -7.407 -7.397 18.827 1.00 83.31 201 LEU A N 1
ATOM 1507 C CA . LEU A 1 201 ? -7.369 -6.082 18.178 1.00 83.31 201 LEU A CA 1
ATOM 1508 C C . LEU A 1 201 ? -7.601 -4.926 19.163 1.00 83.31 201 LEU A C 1
ATOM 1510 O O . LEU A 1 201 ? -6.995 -3.866 19.002 1.00 83.31 201 LEU A O 1
ATOM 1514 N N . VAL A 1 202 ? 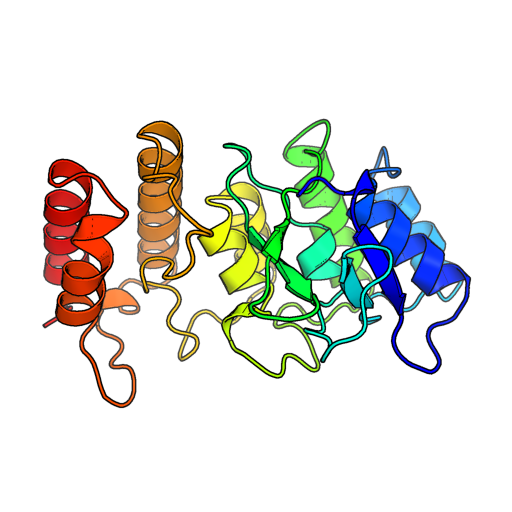-8.398 -5.135 20.216 1.00 84.25 202 VAL A N 1
ATOM 1515 C CA . VAL A 1 202 ? -8.620 -4.148 21.285 1.00 84.25 202 VAL A CA 1
ATOM 1516 C C . VAL A 1 202 ? -7.317 -3.871 22.034 1.00 84.25 202 VAL A C 1
ATOM 1518 O O . VAL A 1 202 ? -6.922 -2.715 22.210 1.00 84.25 202 VAL A O 1
ATOM 1521 N N . ARG A 1 203 ? -6.591 -4.924 22.432 1.00 83.50 203 ARG A N 1
ATOM 1522 C CA . ARG A 1 203 ? -5.306 -4.783 23.136 1.00 83.50 203 ARG A CA 1
ATOM 1523 C C . ARG A 1 203 ? -4.254 -4.120 22.249 1.00 83.50 203 ARG A C 1
ATOM 1525 O O . ARG A 1 203 ? -3.526 -3.244 22.723 1.00 83.50 203 ARG A O 1
ATOM 1532 N N . LEU A 1 204 ? -4.204 -4.500 20.973 1.00 83.12 204 LEU A N 1
ATOM 1533 C CA . LEU A 1 204 ? -3.318 -3.879 19.991 1.00 83.12 204 LEU A CA 1
ATOM 1534 C C . LEU A 1 204 ? -3.623 -2.385 19.853 1.00 83.12 204 LEU A C 1
ATOM 1536 O O . LEU A 1 204 ? -2.702 -1.577 19.942 1.00 83.12 204 LEU A O 1
ATOM 1540 N N . ALA A 1 205 ? -4.897 -2.001 19.740 1.00 85.44 205 ALA A N 1
ATOM 1541 C CA . ALA A 1 205 ? -5.302 -0.603 19.623 1.00 85.44 205 ALA A CA 1
ATOM 1542 C C . ALA A 1 205 ? -4.883 0.243 20.835 1.00 85.44 205 ALA A C 1
ATOM 1544 O O . ALA A 1 205 ? -4.327 1.329 20.666 1.00 85.44 205 ALA A O 1
ATOM 1545 N N . ILE A 1 206 ? -5.041 -0.280 22.056 1.00 83.75 206 ILE A N 1
ATOM 1546 C CA . ILE A 1 206 ? -4.621 0.412 23.286 1.00 83.75 206 ILE A CA 1
ATOM 1547 C C . ILE A 1 206 ? -3.115 0.708 23.271 1.00 83.75 206 ILE A C 1
ATOM 1549 O O . ILE A 1 206 ? -2.693 1.804 23.648 1.00 83.75 206 ILE A O 1
ATOM 1553 N N . ARG A 1 207 ? -2.280 -0.217 22.776 1.00 83.25 207 ARG A N 1
ATOM 1554 C CA . ARG A 1 207 ? -0.826 0.005 22.647 1.00 83.25 207 ARG A CA 1
ATOM 1555 C C . ARG A 1 207 ? -0.476 1.123 21.658 1.00 83.25 207 ARG A C 1
ATOM 1557 O O . ARG A 1 207 ? 0.623 1.671 21.741 1.00 83.25 207 ARG A O 1
ATOM 1564 N N . ARG A 1 208 ? -1.388 1.474 20.746 1.00 83.62 208 ARG A N 1
ATOM 1565 C CA . ARG A 1 208 ? -1.225 2.546 19.749 1.00 83.62 208 ARG A CA 1
ATOM 1566 C C . ARG A 1 208 ? -1.762 3.904 20.216 1.00 83.62 208 ARG A C 1
ATOM 1568 O O . ARG A 1 208 ? -1.630 4.878 19.486 1.00 83.62 208 ARG A O 1
ATOM 1575 N N . SER A 1 209 ? -2.268 4.018 21.445 1.00 80.06 209 SER A N 1
ATOM 1576 C CA . SER A 1 209 ? -2.745 5.285 22.040 1.00 80.06 209 SER A CA 1
ATOM 1577 C C . SER A 1 209 ? -1.704 6.409 22.110 1.00 80.06 209 SER A C 1
ATOM 1579 O O . SER A 1 209 ? -2.055 7.571 22.258 1.00 80.06 209 SER A O 1
ATOM 1581 N N . ARG A 1 210 ? -0.411 6.087 21.984 1.00 81.94 210 ARG A N 1
ATOM 1582 C CA . ARG A 1 210 ? 0.671 7.086 21.892 1.00 81.94 210 ARG A CA 1
ATOM 1583 C C . ARG A 1 210 ? 0.834 7.689 20.494 1.00 81.94 210 ARG A C 1
ATOM 1585 O O . ARG A 1 210 ? 1.530 8.687 20.349 1.00 81.94 210 ARG A O 1
ATOM 1592 N N . ILE A 1 211 ? 0.268 7.038 19.481 1.00 84.25 211 ILE A N 1
ATOM 1593 C CA . ILE A 1 211 ? 0.404 7.382 18.060 1.00 84.25 211 ILE A CA 1
ATOM 1594 C C . ILE A 1 211 ? -0.795 8.211 17.612 1.00 84.25 211 ILE A C 1
ATOM 1596 O O . ILE A 1 211 ? -0.619 9.209 16.922 1.00 84.25 211 ILE A O 1
ATOM 1600 N N . PHE A 1 212 ? -1.992 7.793 18.017 1.00 88.94 212 PHE A N 1
ATOM 1601 C CA . PHE A 1 212 ? -3.259 8.368 17.583 1.00 88.94 212 PHE A CA 1
ATOM 1602 C C . PHE A 1 212 ? -3.911 9.211 18.679 1.00 88.94 212 PHE A C 1
ATOM 1604 O O . PHE A 1 212 ? -3.653 9.024 19.868 1.00 88.94 212 PHE A O 1
ATOM 1611 N N . SER A 1 213 ? -4.791 10.119 18.274 1.00 91.31 213 SER A N 1
ATOM 1612 C CA . SER A 1 213 ? -5.624 10.901 19.173 1.00 91.31 213 SER A CA 1
ATOM 1613 C C . SER A 1 213 ? -6.548 9.998 19.992 1.00 91.31 213 SER A C 1
ATOM 1615 O O . SER A 1 213 ? -7.039 8.971 19.516 1.00 91.31 213 SER A O 1
ATOM 1617 N N . GLN A 1 214 ? -6.835 10.405 21.231 1.00 91.56 214 GLN A N 1
ATOM 1618 C CA . GLN A 1 214 ? -7.749 9.657 22.098 1.00 91.56 214 GLN A CA 1
ATOM 1619 C C . GLN A 1 214 ? -9.129 9.494 21.446 1.00 91.56 214 GLN A C 1
ATOM 1621 O O . GLN A 1 214 ? -9.677 8.398 21.433 1.00 91.56 214 GLN A O 1
ATOM 1626 N N . SER A 1 215 ? -9.643 10.555 20.812 1.00 92.75 215 SER A N 1
ATOM 1627 C CA . SER A 1 215 ? -10.916 10.518 20.085 1.00 92.75 215 SER A CA 1
ATOM 1628 C C . SER A 1 215 ? -10.934 9.481 18.963 1.00 92.75 215 SER A C 1
ATOM 1630 O O . SER A 1 215 ? -11.951 8.821 18.760 1.00 92.75 215 SER A O 1
ATOM 1632 N N . PHE A 1 216 ? -9.822 9.323 18.238 1.00 93.62 216 PHE A N 1
ATOM 1633 C CA . PHE A 1 216 ? -9.716 8.306 17.199 1.00 93.62 216 PHE A CA 1
ATOM 1634 C C . PHE A 1 216 ? -9.677 6.903 17.798 1.00 93.62 216 PHE A C 1
ATOM 1636 O O . PHE A 1 216 ? -10.400 6.030 17.327 1.00 93.62 216 PHE A O 1
ATOM 1643 N N . ILE A 1 217 ? -8.879 6.685 18.849 1.00 92.94 217 ILE A N 1
ATOM 1644 C CA . ILE A 1 217 ? -8.808 5.384 19.526 1.00 92.94 217 ILE A CA 1
ATOM 1645 C C . ILE A 1 217 ? -10.182 4.977 20.063 1.00 92.94 217 ILE A C 1
ATOM 1647 O O . ILE A 1 217 ? -10.606 3.852 19.819 1.00 92.94 217 ILE A O 1
ATOM 1651 N N . ASP A 1 218 ? -10.910 5.883 20.713 1.00 92.31 218 ASP A N 1
ATOM 1652 C CA . ASP A 1 218 ? -12.244 5.602 21.251 1.00 92.31 218 ASP A CA 1
ATOM 1653 C C . ASP A 1 218 ? -13.240 5.247 20.133 1.00 92.31 218 ASP A C 1
ATOM 1655 O O 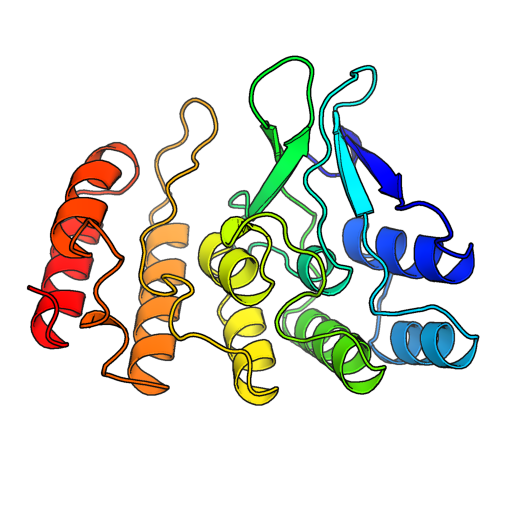. ASP A 1 218 ? -14.001 4.277 20.240 1.00 92.31 218 ASP A O 1
ATOM 1659 N N . ALA A 1 219 ? -13.203 5.990 19.020 1.00 93.12 219 ALA A N 1
ATOM 1660 C CA . ALA A 1 219 ? -14.031 5.715 17.849 1.00 93.12 219 ALA A CA 1
ATOM 1661 C C . ALA A 1 219 ? -13.674 4.371 17.196 1.00 93.12 219 ALA A C 1
ATOM 1663 O O . ALA A 1 219 ? -14.564 3.602 16.832 1.00 93.12 219 ALA A O 1
ATOM 1664 N N . TYR A 1 220 ? -12.382 4.069 17.078 1.00 93.94 220 TYR A N 1
ATOM 1665 C CA . TYR A 1 220 ? -11.881 2.825 16.510 1.00 93.94 220 TYR A CA 1
ATOM 1666 C C . TYR A 1 220 ? -12.243 1.614 17.379 1.00 93.94 220 TYR A C 1
ATOM 1668 O O . TYR A 1 220 ? -12.749 0.621 16.861 1.00 93.94 220 TYR A O 1
ATOM 1676 N N . LEU A 1 221 ? -12.072 1.712 18.701 1.00 92.56 221 LEU A N 1
ATOM 1677 C CA . LEU A 1 221 ? -12.466 0.679 19.663 1.00 92.56 221 LEU A CA 1
ATOM 1678 C C . LEU A 1 221 ? -13.973 0.410 19.612 1.00 92.56 221 LEU A C 1
ATOM 1680 O O . LEU A 1 221 ? -14.396 -0.744 19.543 1.00 92.56 221 LEU A O 1
ATOM 1684 N N . THR A 1 222 ? -14.785 1.468 19.580 1.00 93.06 222 THR A N 1
ATOM 1685 C CA . THR A 1 222 ? -16.243 1.347 19.420 1.00 93.06 222 THR A CA 1
ATOM 1686 C C . THR A 1 222 ? -16.594 0.660 18.101 1.00 93.06 222 THR A C 1
ATOM 1688 O O . THR A 1 222 ? -17.463 -0.209 18.040 1.00 93.06 222 THR A O 1
ATOM 1691 N N . PHE A 1 223 ? -15.882 1.010 17.032 1.00 93.06 223 PHE A N 1
ATOM 1692 C CA . PHE A 1 223 ? -16.093 0.424 15.720 1.00 93.06 223 PHE A CA 1
ATOM 1693 C C . PHE A 1 223 ? -15.769 -1.077 15.702 1.00 93.06 223 PHE A C 1
ATOM 1695 O O . PHE A 1 223 ? -16.640 -1.864 15.335 1.00 93.06 223 PHE A O 1
ATOM 1702 N N . ILE A 1 224 ? -14.587 -1.506 16.153 1.00 91.12 224 ILE A N 1
ATOM 1703 C CA . ILE A 1 224 ? -14.221 -2.932 16.116 1.00 91.12 224 ILE A CA 1
ATOM 1704 C C . ILE A 1 224 ? -15.069 -3.794 17.055 1.00 91.12 224 ILE A C 1
ATOM 1706 O O . ILE A 1 224 ? -15.442 -4.905 16.684 1.00 91.12 224 ILE A O 1
ATOM 1710 N N . THR A 1 225 ? -15.443 -3.280 18.230 1.00 90.19 225 THR A N 1
ATOM 1711 C CA . THR A 1 225 ? -16.290 -4.015 19.188 1.00 90.19 225 THR A CA 1
ATOM 1712 C C . THR A 1 225 ? -17.706 -4.211 18.649 1.00 90.19 225 THR A C 1
ATOM 1714 O O . THR A 1 225 ? -18.269 -5.295 18.779 1.00 90.19 225 THR A O 1
ATOM 1717 N N . SER A 1 226 ? -18.255 -3.221 17.932 1.00 90.81 226 SER A N 1
ATOM 1718 C CA . SER A 1 226 ? -19.537 -3.381 17.222 1.00 90.81 226 SER A CA 1
ATOM 1719 C C . SER A 1 226 ? -19.497 -4.417 16.086 1.00 90.81 226 SER A C 1
ATOM 1721 O O . SER A 1 226 ? -20.548 -4.883 15.656 1.00 90.81 226 SER A O 1
ATOM 1723 N N . HIS A 1 227 ? -18.300 -4.812 15.637 1.00 87.56 227 HIS A N 1
ATOM 1724 C CA . HIS A 1 227 ? -18.067 -5.839 14.614 1.00 87.56 227 HIS A CA 1
ATOM 1725 C C . HIS A 1 227 ? -17.488 -7.143 15.200 1.00 87.56 227 HIS A C 1
ATOM 1727 O O . HIS A 1 227 ? -16.923 -7.959 14.473 1.00 87.56 227 HIS A O 1
ATOM 1733 N N . GLY A 1 228 ? -17.645 -7.364 16.510 1.00 82.38 228 GLY A N 1
ATOM 1734 C CA . GLY A 1 228 ? -17.338 -8.645 17.152 1.00 82.38 228 GLY A CA 1
ATOM 1735 C C . GLY A 1 228 ? -15.895 -8.821 17.629 1.00 82.38 228 GLY A C 1
ATOM 1736 O O . GLY A 1 228 ? -15.527 -9.942 17.973 1.00 82.38 228 GLY A O 1
ATOM 1737 N N . ALA A 1 229 ? -15.088 -7.755 17.671 1.00 82.62 229 ALA A N 1
ATOM 1738 C CA . ALA A 1 229 ? -13.817 -7.781 18.394 1.00 82.62 229 ALA A CA 1
ATOM 1739 C C . ALA A 1 229 ? -14.060 -7.891 19.911 1.00 82.62 229 ALA A C 1
ATOM 1741 O O . ALA A 1 229 ? -14.924 -7.185 20.439 1.00 82.62 229 ALA A O 1
ATOM 1742 N N . ASP A 1 230 ? -13.279 -8.731 20.598 1.00 73.31 230 ASP A N 1
ATOM 1743 C CA . ASP A 1 230 ? -13.338 -8.951 22.053 1.00 73.31 230 ASP A CA 1
ATOM 1744 C C . ASP A 1 230 ? -12.081 -8.508 22.810 1.00 73.31 230 ASP A C 1
ATOM 1746 O O . ASP A 1 230 ? -11.006 -8.374 22.182 1.00 73.31 230 ASP A O 1
#